Protein 2PJD (pdb70)

Foldseek 3Di:
DPDPQLVFVVVVLVVAQAFAEEEEAPQPDACQLPRHHVHGAYEYQFQVSLVVHCVSPPSYYHAPAQDLVSAPPGQEYEYEHDLDDQLNVQVVSVLLRDDQNRKYKYKYFVNSVSVVVQCVVPFWHWDWDDTDVGMTIIITTGHHRDHDDQVVQWDWDDDPNAIFIFGPPLVPQRDCDPLLVQLLVVQDFQDEKEEEEQCQRLQPSVLSNCVRNVHYEAEYEHRGNRSQVNNVVRCVRRVHDYHYYYDPRCRPPDAAILYEYEDDADDDQVSLVVVLLSNLVSNVVHHDVNRKYKYKYFPVTPNQVSQCVRQVGWDFPTDDPTITIIMGD

GO terms:
  GO:0052914 16S rRNA (guanine(1207)-N(2))-methyltransferase activity (F, IDA)
  GO:0005829 cytosol (C, IDA)
  GO:0034337 RNA folding (P, IDA)
  GO:0140691 RNA folding chaperone (F, IDA)
  GO:0070475 rRNA base methylation (P, IMP)
  GO:0005515 protein binding (F, IPI)
  GO:0008990 rRNA (guanine-N2-)-methyltransferase activity (F, IDA)
  GO:0031167 rRNA methylation (P, IDA)
  GO:0005737 cytoplasm (C, IC)

Structure (mmCIF, N/CA/C/O backbone):
data_2PJD
#
_entry.id   2PJD
#
_cell.length_a   123.939
_cell.length_b   51.503
_cell.length_c   73.330
_cell.angle_alpha   90.00
_cell.angle_beta   121.52
_cell.angle_gamma   90.00
#
_symmetry.space_group_name_H-M   'C 1 2 1'
#
loop_
_entity.id
_entity.type
_entity.pdbx_description
1 polymer 'Ribosomal RNA small subunit methyltransferase C'
2 water water
#
loop_
_atom_site.group_PDB
_atom_site.id
_atom_site.type_symbol
_atom_site.label_atom_id
_atom_site.label_alt_id
_atom_site.label_comp_id
_atom_site.label_asym_id
_atom_site.label_entity_id
_atom_site.label_seq_id
_atom_site.pdbx_PDB_ins_code
_atom_site.Cartn_x
_atom_site.Cartn_y
_atom_site.Cartn_z
_atom_site.occupancy
_atom_site.B_iso_or_equiv
_atom_site.auth_seq_id
_atom_site.auth_comp_id
_atom_site.auth_asym_id
_atom_site.auth_atom_id
_atom_site.pdbx_PDB_model_num
ATOM 1 N N . ALA A 1 3 ? 3.654 23.627 52.798 1.00 43.19 3 ALA A N 1
ATOM 2 C CA . ALA A 1 3 ? 4.967 23.158 52.242 1.00 43.42 3 ALA A CA 1
ATOM 3 C C . ALA A 1 3 ? 5.389 23.990 51.043 1.00 42.22 3 ALA A C 1
ATOM 4 O O . ALA A 1 3 ? 4.586 24.349 50.189 1.00 42.03 3 ALA A O 1
ATOM 6 N N . PHE A 1 4 ? 6.686 24.273 51.023 1.00 41.59 4 PHE A N 1
ATOM 7 C CA . PHE A 1 4 ? 7.384 25.109 50.064 1.00 38.76 4 PHE A CA 1
ATOM 8 C C . PHE A 1 4 ? 7.170 25.036 48.545 1.00 37.19 4 PHE A C 1
ATOM 9 O O . PHE A 1 4 ? 6.694 26.008 47.952 1.00 36.57 4 PHE A O 1
ATOM 11 N N . THR A 1 5 ? 7.524 23.919 47.908 1.00 34.08 5 THR A N 1
ATOM 12 C CA . THR A 1 5 ? 7.448 23.819 46.445 1.00 30.67 5 THR A CA 1
ATOM 13 C C . THR A 1 5 ? 6.103 24.014 45.754 1.00 27.11 5 THR A C 1
ATOM 14 O O . THR A 1 5 ? 5.043 23.841 46.350 1.00 25.56 5 THR A O 1
ATOM 18 N N . PRO A 1 6 ? 6.146 24.429 44.478 1.00 26.52 6 PRO A N 1
ATOM 19 C CA . PRO A 1 6 ? 4.941 24.650 43.661 1.00 25.95 6 PRO A CA 1
ATOM 20 C C . PRO A 1 6 ? 4.123 23.335 43.563 1.00 25.95 6 PRO A C 1
ATOM 21 O O . PRO A 1 6 ? 2.889 23.352 43.636 1.00 25.01 6 PRO A O 1
ATOM 25 N N . ALA A 1 7 ? 4.817 22.200 43.434 1.00 25.07 7 ALA A N 1
ATOM 26 C CA . ALA A 1 7 ? 4.121 20.911 43.354 1.00 25.64 7 ALA A CA 1
ATOM 27 C C . ALA A 1 7 ? 3.336 20.700 44.651 1.00 24.86 7 ALA A C 1
ATOM 28 O O . ALA A 1 7 ? 2.178 20.297 44.619 1.00 25.31 7 ALA A O 1
ATOM 30 N N . SER A 1 8 ? 3.958 20.989 45.790 1.00 24.37 8 SER A N 1
ATOM 31 C CA . SER A 1 8 ? 3.254 20.820 47.051 1.00 25.01 8 SER A CA 1
ATOM 32 C C . SER A 1 8 ? 2.120 21.839 47.198 1.00 24.80 8 SER A C 1
ATOM 33 O O . SER A 1 8 ? 1.106 21.530 47.794 1.00 24.98 8 SER A O 1
ATOM 36 N N . GLU A 1 9 ? 2.286 23.052 46.664 1.00 26.29 9 GLU A N 1
ATOM 37 C CA . GLU A 1 9 ? 1.200 24.042 46.725 1.00 27.79 9 GLU A CA 1
ATOM 38 C C . GLU A 1 9 ? -0.022 23.473 45.987 1.00 26.33 9 GLU A C 1
ATOM 39 O O . GLU A 1 9 ? -1.163 23.607 46.439 1.00 26.52 9 GLU A O 1
ATOM 45 N N . VAL A 1 10 ? 0.230 22.830 44.852 1.00 25.67 10 VAL A N 1
ATOM 46 C CA . VAL A 1 10 ? -0.853 22.216 44.080 1.00 23.85 10 VAL A CA 1
ATOM 47 C C . VAL A 1 10 ? -1.629 21.258 44.986 1.00 24.99 10 VAL A C 1
ATOM 48 O O . VAL A 1 10 ? -2.866 21.368 45.144 1.00 23.89 10 VAL A O 1
ATOM 52 N N . LEU A 1 11 ? -0.914 20.333 45.623 1.00 25.69 11 LEU A N 1
ATOM 53 C CA . LEU A 1 11 ? -1.594 19.365 46.482 1.00 26.39 11 LEU A CA 1
ATOM 54 C C . LEU A 1 11 ? -2.388 20.094 47.573 1.00 28.08 11 LEU A C 1
ATOM 55 O O . LEU A 1 11 ? -3.552 19.788 47.823 1.00 27.50 11 LEU A O 1
ATOM 60 N N . LEU A 1 12 ? -1.754 21.075 48.204 1.00 30.48 12 LEU A N 1
ATOM 61 C CA . LEU A 1 12 ? -2.395 21.856 49.254 1.00 31.75 12 LEU A CA 1
ATOM 62 C C . LEU A 1 12 ? -3.768 22.396 48.827 1.00 32.75 12 LEU A C 1
ATOM 63 O O . LEU A 1 12 ? -4.655 22.567 49.659 1.00 30.79 12 LEU A O 1
ATOM 68 N N . ARG A 1 13 ? -3.943 22.655 47.533 1.00 34.01 13 ARG A N 1
ATOM 69 C CA . ARG A 1 13 ? -5.222 23.150 47.035 1.00 34.46 13 ARG A CA 1
ATOM 70 C C . ARG A 1 13 ? -6.289 22.037 47.060 1.00 34.88 13 ARG A C 1
ATOM 71 O O . ARG A 1 13 ? -7.461 22.280 46.764 1.00 35.30 13 ARG A O 1
ATOM 79 N N . HIS A 1 14 ? -5.899 20.813 47.412 1.00 33.99 14 HIS A N 1
ATOM 80 C CA . HIS A 1 14 ? -6.886 19.730 47.497 1.00 33.00 14 HIS A CA 1
ATOM 81 C C . HIS A 1 14 ? -6.770 19.073 48.889 1.00 33.70 14 HIS A C 1
ATOM 82 O O . HIS A 1 14 ? -7.054 17.881 49.048 1.00 34.17 14 HIS A O 1
ATOM 89 N N . SER A 1 15 ? -6.364 19.865 49.889 1.00 33.66 15 SER A N 1
ATOM 90 C CA . SER A 1 15 ? -6.161 19.384 51.266 1.00 34.48 15 SER A CA 1
ATOM 91 C C . SER A 1 15 ? -7.293 18.560 51.796 1.00 34.68 15 SER A C 1
ATOM 92 O O . SER A 1 15 ? -7.064 17.555 52.453 1.00 33.38 15 SER A O 1
ATOM 95 N N . ASP A 1 16 ? -8.519 19.030 51.539 1.00 35.83 16 ASP A N 1
ATOM 96 C CA . ASP A 1 16 ? -9.730 18.380 52.033 1.00 36.52 16 ASP A CA 1
ATOM 97 C C . ASP A 1 16 ? -9.858 16.913 51.652 1.00 37.26 16 ASP A C 1
ATOM 98 O O . ASP A 1 16 ? -10.425 16.117 52.402 1.00 37.58 16 ASP A O 1
ATOM 100 N N . ASP A 1 17 ? -9.306 16.551 50.502 1.00 37.41 17 ASP A N 1
ATOM 101 C CA . ASP A 1 17 ? -9.409 15.187 50.011 1.00 36.53 17 ASP A CA 1
ATOM 102 C C . ASP A 1 17 ? -8.428 14.216 50.658 1.00 36.88 17 ASP A C 1
ATOM 103 O O . ASP A 1 17 ? -8.621 13.010 50.621 1.00 36.11 17 ASP A O 1
ATOM 105 N N . PHE A 1 18 ? -7.384 14.736 51.282 1.00 37.14 18 PHE A N 1
ATOM 106 C CA . PHE A 1 18 ? -6.382 13.861 51.878 1.00 36.98 18 PHE A CA 1
ATOM 107 C C . PHE A 1 18 ? -6.561 13.674 53.388 1.00 37.53 18 PHE A C 1
ATOM 108 O O . PHE A 1 18 ? -5.893 12.818 54.019 1.00 36.94 18 PHE A O 1
ATOM 116 N N . GLU A 1 19 ? -7.478 14.455 53.955 1.00 36.94 19 GLU A N 1
ATOM 117 C CA . GLU A 1 19 ? -7.706 14.420 55.388 1.00 37.27 19 GLU A CA 1
ATOM 118 C C . GLU A 1 19 ? -7.987 13.070 56.048 1.00 36.65 19 GLU A C 1
ATOM 119 O O . GLU A 1 19 ? -7.493 12.819 57.138 1.00 35.75 19 GLU A O 1
ATOM 125 N N . GLN A 1 20 ? -8.755 12.191 55.416 1.00 35.80 20 GLN A N 1
ATOM 126 C CA . GLN A 1 20 ? -9.014 10.889 56.031 1.00 35.49 20 GLN A CA 1
ATOM 127 C C . GLN A 1 20 ? -8.217 9.805 55.319 1.00 33.13 20 GLN A C 1
ATOM 128 O O . GLN A 1 20 ? -8.495 8.618 55.477 1.00 31.11 20 GLN A O 1
ATOM 134 N N . SER A 1 21 ? -7.225 10.212 54.535 1.00 31.70 21 SER A N 1
ATOM 135 C CA . SER A 1 21 ? -6.417 9.250 53.772 1.00 30.30 21 SER A CA 1
ATOM 136 C C . SER A 1 21 ? -5.158 8.729 54.476 1.00 28.76 21 SER A C 1
ATOM 137 O O . SER A 1 21 ? -4.560 9.434 55.288 1.00 27.32 21 SER A O 1
ATOM 140 N N . ARG A 1 22 ? -4.787 7.484 54.170 1.00 26.68 22 ARG A N 1
ATOM 141 C CA . ARG A 1 22 ? -3.573 6.880 54.702 1.00 25.46 22 ARG A CA 1
ATOM 142 C C . ARG A 1 22 ? -2.623 6.909 53.493 1.00 24.73 22 ARG A C 1
ATOM 143 O O . ARG A 1 22 ? -2.564 6.005 52.651 1.00 24.14 22 ARG A O 1
ATOM 151 N N . ILE A 1 23 ? -1.854 7.979 53.445 1.00 23.48 23 ILE A N 1
ATOM 152 C CA . ILE A 1 23 ? -0.979 8.262 52.322 1.00 21.45 23 ILE A CA 1
ATOM 153 C C . ILE A 1 23 ? 0.469 7.850 52.322 1.00 21.87 23 ILE A C 1
ATOM 154 O O . ILE A 1 23 ? 1.152 7.983 53.330 1.00 21.41 23 ILE A O 1
ATOM 159 N N . LEU A 1 24 ? 0.940 7.353 51.178 1.00 20.70 24 LEU A N 1
ATOM 160 C CA . LEU A 1 24 ? 2.349 7.056 51.037 1.00 19.27 24 LEU A CA 1
ATOM 161 C C . LEU A 1 24 ? 2.886 8.136 50.106 1.00 18.84 24 LEU A C 1
ATOM 162 O O . LEU A 1 24 ? 2.386 8.274 49.009 1.00 17.58 24 LEU A O 1
ATOM 167 N N . PHE A 1 25 ? 3.885 8.907 50.553 1.00 19.67 25 PHE A N 1
ATOM 168 C CA . PHE A 1 25 ? 4.525 9.941 49.720 1.00 19.06 25 PHE A CA 1
ATOM 169 C C . PHE A 1 25 ? 5.830 9.424 49.121 1.00 19.12 25 PHE A C 1
ATOM 170 O O . PHE A 1 25 ? 6.661 8.847 49.836 1.00 19.14 25 PHE A O 1
ATOM 178 N N . ALA A 1 26 ? 6.008 9.622 47.811 1.00 16.85 26 ALA A N 1
ATOM 179 C CA . ALA A 1 26 ? 7.222 9.184 47.150 1.00 17.02 26 ALA A CA 1
ATOM 180 C C . ALA A 1 26 ? 7.548 10.057 45.932 1.00 18.31 26 ALA A C 1
ATOM 181 O O . ALA A 1 26 ? 6.772 10.958 45.554 1.00 16.80 26 ALA A O 1
ATOM 183 N N . GLY A 1 27 ? 8.702 9.794 45.324 1.00 18.07 27 GLY A N 1
ATOM 184 C CA . GLY A 1 27 ? 9.113 10.603 44.188 1.00 20.42 27 GLY A CA 1
ATOM 185 C C . GLY A 1 27 ? 10.154 11.612 44.621 1.00 21.74 27 GLY A C 1
ATOM 186 O O . GLY A 1 27 ? 10.985 11.333 45.507 1.00 19.20 27 GLY A O 1
ATOM 187 N N . ASP A 1 28 ? 10.121 12.788 43.998 1.00 21.28 28 ASP A N 1
ATOM 188 C CA . ASP A 1 28 ? 11.088 13.853 44.294 1.00 22.71 28 ASP A CA 1
ATOM 189 C C . ASP A 1 28 ? 10.572 14.557 45.538 1.00 24.06 28 ASP A C 1
ATOM 190 O O . ASP A 1 28 ? 9.862 15.576 45.434 1.00 22.85 28 ASP A O 1
ATOM 195 N N . LEU A 1 29 ? 10.899 14.045 46.722 1.00 23.81 29 LEU A N 1
ATOM 196 C CA . LEU A 1 29 ? 10.379 14.697 47.928 1.00 26.55 29 LEU A CA 1
ATOM 197 C C . LEU A 1 29 ? 11.217 15.896 48.385 1.00 27.85 29 LEU A C 1
ATOM 198 O O . LEU A 1 29 ? 11.901 15.826 49.406 1.00 27.34 29 LEU A O 1
ATOM 203 N N . GLN A 1 30 ? 11.128 16.992 47.627 1.00 27.95 30 GLN A N 1
ATOM 204 C CA . GLN A 1 30 ? 11.876 18.232 47.862 1.00 28.89 30 GLN A CA 1
ATOM 205 C C . GLN A 1 30 ? 11.595 19.043 49.149 1.00 28.37 30 GLN A C 1
ATOM 206 O O . GLN A 1 30 ? 12.469 19.737 49.647 1.00 27.90 30 GLN A O 1
ATOM 212 N N . ASP A 1 31 ? 10.392 18.977 49.676 1.00 26.67 31 ASP A N 1
ATOM 213 C CA . ASP A 1 31 ? 10.096 19.752 50.870 1.00 27.71 31 ASP A CA 1
ATOM 214 C C . ASP A 1 31 ? 9.556 18.829 51.919 1.00 25.80 31 ASP A C 1
ATOM 215 O O . ASP A 1 31 ? 9.618 17.611 51.762 1.00 25.89 31 ASP A O 1
ATOM 220 N N . ASP A 1 32 ? 8.963 19.394 52.960 1.00 25.32 32 ASP A N 1
ATOM 221 C CA . ASP A 1 32 ? 8.457 18.569 54.039 1.00 26.39 32 ASP A CA 1
ATOM 222 C C . ASP A 1 32 ? 6.938 18.434 54.126 1.00 24.50 32 ASP A C 1
ATOM 223 O O . ASP A 1 32 ? 6.377 18.076 55.181 1.00 23.65 32 ASP A O 1
ATOM 228 N N . LEU A 1 33 ? 6.259 18.680 53.017 1.00 25.23 33 LEU A N 1
ATOM 229 C CA . LEU A 1 33 ? 4.813 18.507 53.006 1.00 22.65 33 LEU A CA 1
ATOM 230 C C . LEU A 1 33 ? 4.458 17.060 53.476 1.00 21.53 33 LEU A C 1
ATOM 231 O O . LEU A 1 33 ? 3.462 16.853 54.173 1.00 19.06 33 LEU A O 1
ATOM 236 N N . PRO A 1 34 ? 5.265 16.049 53.106 1.00 21.11 34 PRO A N 1
ATOM 237 C CA . PRO A 1 34 ? 4.859 14.724 53.591 1.00 21.63 34 PRO A CA 1
ATOM 238 C C . PRO A 1 34 ? 4.758 14.660 55.137 1.00 21.49 34 PRO A C 1
ATOM 239 O O . PRO A 1 34 ? 3.971 13.899 55.682 1.00 19.98 34 PRO A O 1
ATOM 243 N N . ALA A 1 35 ? 5.554 15.466 55.826 1.00 22.96 35 ALA A N 1
ATOM 244 C CA . ALA A 1 35 ? 5.528 15.444 57.278 1.00 23.70 35 ALA A CA 1
ATOM 245 C C . ALA A 1 35 ? 4.433 16.312 57.868 1.00 24.24 35 ALA A C 1
ATOM 246 O O . ALA A 1 35 ? 3.984 16.072 59.008 1.00 24.37 35 ALA A O 1
ATOM 247 N N . ARG A 1 36 ? 3.959 17.284 57.087 1.00 26.26 36 ARG A N 1
ATOM 248 C CA . ARG A 1 36 ? 2.965 18.245 57.579 1.00 26.90 36 ARG A CA 1
ATOM 249 C C . ARG A 1 36 ? 1.521 18.107 57.125 1.00 28.29 36 ARG A C 1
ATOM 250 O O . ARG A 1 36 ? 0.612 18.512 57.849 1.00 26.53 36 ARG A O 1
ATOM 252 N N . LEU A 1 37 ? 1.301 17.548 55.937 1.00 29.70 37 LEU A N 1
ATOM 253 C CA . LEU A 1 37 ? -0.050 17.405 55.402 1.00 30.42 37 LEU A CA 1
ATOM 254 C C . LEU A 1 37 ? -0.965 16.675 56.375 1.00 32.82 37 LEU A C 1
ATOM 255 O O . LEU A 1 37 ? -0.605 15.622 56.900 1.00 31.96 37 LEU A O 1
ATOM 260 N N . ASP A 1 38 ? -2.160 17.231 56.602 1.00 34.35 38 ASP A N 1
ATOM 261 C CA . ASP A 1 38 ? -3.134 16.595 57.475 1.00 35.00 38 ASP A CA 1
ATOM 262 C C . ASP A 1 38 ? -3.685 15.354 56.764 1.00 34.56 38 ASP A C 1
ATOM 263 O O . ASP A 1 38 ? -4.330 15.434 55.696 1.00 33.40 38 ASP A O 1
ATOM 268 N N . THR A 1 39 ? -3.444 14.216 57.401 1.00 32.71 39 THR A N 1
ATOM 269 C CA . THR A 1 39 ? -3.811 12.915 56.868 1.00 32.18 39 THR A CA 1
ATOM 270 C C . THR A 1 39 ? -4.243 11.990 58.001 1.00 32.20 39 THR A C 1
ATOM 271 O O . THR A 1 39 ? -4.015 12.286 59.176 1.00 31.49 39 THR A O 1
ATOM 273 N N . ALA A 1 40 ? -4.873 10.878 57.645 1.00 29.92 40 ALA A N 1
ATOM 274 C CA . ALA A 1 40 ? -5.250 9.925 58.671 1.00 29.64 40 ALA A CA 1
ATOM 275 C C . ALA A 1 40 ? -3.931 9.282 59.096 1.00 29.55 40 ALA A C 1
ATOM 276 O O . ALA A 1 40 ? -3.781 8.872 60.238 1.00 29.70 40 ALA A O 1
ATOM 278 N N . ALA A 1 41 ? -2.983 9.189 58.163 1.00 27.32 41 ALA A N 1
ATOM 279 C CA . ALA A 1 41 ? -1.663 8.602 58.419 1.00 26.81 41 ALA A CA 1
ATOM 280 C C . ALA A 1 41 ? -0.767 8.922 57.212 1.00 26.58 41 ALA A C 1
ATOM 281 O O . ALA A 1 41 ? -1.250 9.015 56.096 1.00 28.14 41 ALA A O 1
ATOM 283 N N . SER A 1 42 ? 0.522 9.121 57.445 1.00 26.80 42 SER A N 1
ATOM 284 C CA . SER A 1 42 ? 1.441 9.425 56.363 1.00 25.50 42 SER A CA 1
ATOM 285 C C . SER A 1 42 ? 2.682 8.575 56.380 1.00 26.11 42 SER A C 1
ATOM 286 O O . SER A 1 42 ? 3.226 8.286 57.454 1.00 25.58 42 SER A O 1
ATOM 289 N N . ARG A 1 43 ? 3.126 8.148 55.194 1.00 24.33 43 ARG A N 1
ATOM 290 C CA . ARG A 1 43 ? 4.368 7.391 55.093 1.00 23.56 43 ARG A CA 1
ATOM 291 C C . ARG A 1 43 ? 5.169 7.955 53.942 1.00 21.44 43 ARG A C 1
ATOM 292 O O . ARG A 1 43 ? 4.632 8.675 53.109 1.00 21.61 43 ARG A O 1
ATOM 300 N N . ALA A 1 44 ? 6.460 7.647 53.900 1.00 19.44 44 ALA A N 1
ATOM 301 C CA . ALA A 1 44 ? 7.281 8.099 52.798 1.00 19.07 44 ALA A CA 1
ATOM 302 C C . ALA A 1 44 ? 8.421 7.144 52.488 1.00 19.83 44 ALA A C 1
ATOM 303 O O . ALA A 1 44 ? 8.947 6.444 53.359 1.00 19.13 44 ALA A O 1
ATOM 305 N N . HIS A 1 45 ? 8.813 7.101 51.232 1.00 18.65 45 HIS A N 1
ATOM 306 C CA . HIS A 1 45 ? 9.940 6.292 50.853 1.00 18.25 45 HIS A CA 1
ATOM 307 C C . HIS A 1 45 ? 10.680 7.124 49.867 1.00 19.69 45 HIS A C 1
ATOM 308 O O . HIS A 1 45 ? 10.073 7.622 48.898 1.00 20.81 45 HIS A O 1
ATOM 315 N N . THR A 1 46 ? 11.985 7.288 50.082 1.00 19.56 46 THR A N 1
ATOM 316 C CA . THR A 1 46 ? 12.767 8.118 49.175 1.00 18.28 46 THR A CA 1
ATOM 317 C C . THR A 1 46 ? 14.092 7.461 48.860 1.00 19.21 46 THR A C 1
ATOM 318 O O . THR A 1 46 ? 14.596 6.632 49.625 1.00 20.19 46 THR A O 1
ATOM 322 N N . GLN A 1 47 ? 14.624 7.783 47.695 1.00 17.89 47 GLN A N 1
ATOM 323 C CA . GLN A 1 47 ? 15.921 7.271 47.289 1.00 18.23 47 GLN A CA 1
ATOM 324 C C . GLN A 1 47 ? 16.972 8.365 47.554 1.00 17.74 47 GLN A C 1
ATOM 325 O O . GLN A 1 47 ? 18.103 8.237 47.100 1.00 16.41 47 GLN A O 1
ATOM 331 N N . GLN A 1 48 ? 16.580 9.428 48.279 1.00 17.69 48 GLN A N 1
ATOM 332 C CA . GLN A 1 48 ? 17.479 10.550 48.591 1.00 18.54 48 GLN A CA 1
ATOM 333 C C . GLN A 1 48 ? 17.723 10.657 50.074 1.00 18.02 48 GLN A C 1
ATOM 334 O O . GLN A 1 48 ? 16.800 10.897 50.839 1.00 17.39 48 GLN A O 1
ATOM 340 N N . PHE A 1 49 ? 18.993 10.536 50.455 1.00 20.16 49 PHE A N 1
ATOM 341 C CA . PHE A 1 49 ? 19.388 10.606 51.861 1.00 22.44 49 PHE A CA 1
ATOM 342 C C . PHE A 1 49 ? 19.063 11.919 52.583 1.00 22.06 49 PHE A C 1
ATOM 343 O O . PHE A 1 49 ? 18.616 11.896 53.732 1.00 21.77 49 PHE A O 1
ATOM 351 N N . HIS A 1 50 ? 19.283 13.063 51.930 1.00 21.96 50 HIS A N 1
ATOM 352 C CA . HIS A 1 50 ? 19.022 14.323 52.598 1.00 21.49 50 HIS A CA 1
ATOM 353 C C . HIS A 1 50 ? 17.525 14.507 52.820 1.00 20.26 50 HIS A C 1
ATOM 354 O O . HIS A 1 50 ? 17.092 14.986 53.881 1.00 17.49 50 HIS A O 1
ATOM 361 N N . HIS A 1 51 ? 16.723 14.075 51.849 1.00 20.00 51 HIS A N 1
ATOM 362 C CA . HIS A 1 51 ? 15.273 14.187 52.000 1.00 19.20 51 HIS A CA 1
ATOM 363 C C . HIS A 1 51 ? 14.846 13.281 53.154 1.00 19.24 51 HIS A C 1
ATOM 364 O O . HIS A 1 51 ? 13.980 13.647 53.965 1.00 18.02 51 HIS A O 1
ATOM 371 N N . TRP A 1 52 ? 15.462 12.098 53.241 1.00 19.60 52 TRP A N 1
ATOM 372 C CA . TRP A 1 52 ? 15.124 11.187 54.341 1.00 20.28 52 TRP A CA 1
ATOM 373 C C . TRP A 1 52 ? 15.528 11.838 55.670 1.00 20.52 52 TRP A C 1
ATOM 374 O O . TRP A 1 52 ? 14.809 11.725 56.668 1.00 18.63 52 TRP A O 1
ATOM 385 N N . GLN A 1 53 ? 16.678 12.506 55.691 1.00 22.72 53 GLN A N 1
ATOM 386 C CA . GLN A 1 53 ? 17.089 13.158 56.936 1.00 23.99 53 GLN A CA 1
ATOM 387 C C . GLN A 1 53 ? 15.995 14.078 57.410 1.00 24.32 53 GLN A C 1
ATOM 388 O O . GLN A 1 53 ? 15.541 14.010 58.571 1.00 25.14 53 GLN A O 1
ATOM 394 N N . VAL A 1 54 ? 15.555 14.947 56.502 1.00 22.81 54 VAL A N 1
ATOM 395 C CA . VAL A 1 54 ? 14.521 15.905 56.833 1.00 21.81 54 VAL A CA 1
ATOM 396 C C . VAL A 1 54 ? 13.209 15.275 57.260 1.00 21.78 54 VAL A C 1
ATOM 397 O O . VAL A 1 54 ? 12.633 15.620 58.294 1.00 22.41 54 VAL A O 1
ATOM 401 N N . LEU A 1 55 ? 12.721 14.331 56.479 1.00 21.52 55 LEU A N 1
ATOM 402 C CA . LEU A 1 55 ? 11.452 13.724 56.799 1.00 21.42 55 LEU A CA 1
ATOM 403 C C . LEU A 1 55 ? 11.447 12.824 58.052 1.00 22.28 55 LEU A C 1
ATOM 404 O O . LEU A 1 55 ? 10.519 12.910 58.857 1.00 23.48 55 LEU A O 1
ATOM 409 N N . SER A 1 56 ? 12.473 11.997 58.249 1.00 21.31 56 SER A N 1
ATOM 410 C CA . SER A 1 56 ? 12.472 11.109 59.413 1.00 21.44 56 SER A CA 1
ATOM 411 C C . SER A 1 56 ? 12.608 11.864 60.730 1.00 23.06 56 SER A C 1
ATOM 412 O O . SER A 1 56 ? 12.149 11.380 61.777 1.00 23.13 56 SER A O 1
ATOM 415 N N . ARG A 1 57 ? 13.217 13.043 60.694 1.00 23.35 57 ARG A N 1
ATOM 416 C CA . ARG A 1 57 ? 13.368 13.819 61.923 1.00 24.19 57 ARG A CA 1
ATOM 417 C C . ARG A 1 57 ? 11.971 14.007 62.531 1.00 25.26 57 ARG A C 1
ATOM 418 O O . ARG A 1 57 ? 11.761 13.817 63.733 1.00 25.13 57 ARG A O 1
ATOM 420 N N . GLN A 1 58 ? 11.015 14.342 61.673 1.00 25.14 58 GLN A N 1
ATOM 421 C CA . GLN A 1 58 ? 9.629 14.559 62.071 1.00 26.60 58 GLN A CA 1
ATOM 422 C C . GLN A 1 58 ? 8.754 13.281 62.030 1.00 26.63 58 GLN A C 1
ATOM 423 O O . GLN A 1 58 ? 7.920 13.045 62.906 1.00 25.94 58 GLN A O 1
ATOM 437 N N . GLY A 1 60 ? 9.927 9.953 61.934 1.00 25.21 60 GLY A N 1
ATOM 438 C CA . GLY A 1 60 ? 10.532 8.733 62.455 1.00 24.00 60 GLY A CA 1
ATOM 439 C C . GLY A 1 60 ? 10.539 7.605 61.416 1.00 25.00 60 GLY A C 1
ATOM 440 O O . GLY A 1 60 ? 10.823 7.823 60.225 1.00 23.25 60 GLY A O 1
ATOM 441 N N . ASP A 1 61 ? 10.182 6.402 61.864 1.00 25.87 61 ASP A N 1
ATOM 442 C CA . ASP A 1 61 ? 10.165 5.223 61.007 1.00 26.77 61 ASP A CA 1
ATOM 443 C C . ASP A 1 61 ? 9.048 5.211 59.936 1.00 26.55 61 ASP A C 1
ATOM 444 O O . ASP A 1 61 ? 8.931 4.258 59.171 1.00 24.99 61 ASP A O 1
ATOM 449 N N . ASN A 1 62 ? 8.216 6.247 59.911 1.00 26.49 62 ASN A N 1
ATOM 450 C CA . ASN A 1 62 ? 7.193 6.335 58.877 1.00 26.02 62 ASN A CA 1
ATOM 451 C C . ASN A 1 62 ? 7.863 6.830 57.602 1.00 25.16 62 ASN A C 1
ATOM 452 O O . ASN A 1 62 ? 7.266 6.775 56.538 1.00 24.13 62 ASN A O 1
ATOM 457 N N . ALA A 1 63 ? 9.091 7.328 57.723 1.00 23.59 63 ALA A N 1
ATOM 458 C CA . ALA A 1 63 ? 9.829 7.777 56.553 1.00 24.30 63 ALA A CA 1
ATOM 459 C C . ALA A 1 63 ? 10.983 6.785 56.339 1.00 24.62 63 ALA A C 1
ATOM 460 O O . ALA A 1 63 ? 11.734 6.498 57.284 1.00 22.60 63 ALA A O 1
ATOM 462 N N . ARG A 1 64 ? 11.124 6.266 55.112 1.00 22.41 64 ARG A N 1
ATOM 463 C CA . ARG A 1 64 ? 12.180 5.305 54.803 1.00 21.84 64 ARG A CA 1
ATOM 464 C C . ARG A 1 64 ? 13.078 5.687 53.624 1.00 21.39 64 ARG A C 1
ATOM 465 O O . ARG A 1 64 ? 12.649 6.381 52.688 1.00 19.14 64 ARG A O 1
ATOM 473 N N . PHE A 1 65 ? 14.321 5.204 53.672 1.00 20.29 65 PHE A N 1
ATOM 474 C CA . PHE A 1 65 ? 15.302 5.462 52.636 1.00 21.53 65 PHE A CA 1
ATOM 475 C C . PHE A 1 65 ? 15.909 4.154 52.148 1.00 22.66 65 PHE A C 1
ATOM 476 O O . PHE A 1 65 ? 16.338 3.319 52.957 1.00 22.15 65 PHE A O 1
ATOM 484 N N . SER A 1 66 ? 15.964 3.992 50.827 1.00 20.40 66 SER A N 1
ATOM 485 C CA . SER A 1 66 ? 16.553 2.802 50.218 1.00 21.21 66 SER A CA 1
ATOM 486 C C . SER A 1 66 ? 16.398 2.871 48.713 1.00 21.07 66 SER A C 1
ATOM 487 O O . SER A 1 66 ? 15.575 3.649 48.207 1.00 20.52 66 SER A O 1
ATOM 490 N N . LEU A 1 67 ? 17.178 2.071 47.994 1.00 20.03 67 LEU A N 1
ATOM 491 C CA . LEU A 1 67 ? 17.072 2.054 46.552 1.00 21.05 67 LEU A CA 1
ATOM 492 C C . LEU A 1 67 ? 15.714 1.552 46.153 1.00 20.93 67 LEU A C 1
ATOM 493 O O . LEU A 1 67 ? 15.019 2.183 45.363 1.00 19.83 67 LEU A O 1
ATOM 498 N N . VAL A 1 68 ? 15.319 0.420 46.737 1.00 22.15 68 VAL A N 1
ATOM 499 C CA . VAL A 1 68 ? 14.040 -0.223 46.384 1.00 21.74 68 VAL A CA 1
ATOM 500 C C . VAL A 1 68 ? 12.998 -0.231 47.508 1.00 22.45 68 VAL A C 1
ATOM 501 O O . VAL A 1 68 ? 13.293 -0.694 48.611 1.00 22.47 68 VAL A O 1
ATOM 505 N N . ALA A 1 69 ? 11.792 0.284 47.250 1.00 20.90 69 ALA A N 1
ATOM 506 C CA . ALA A 1 69 ? 10.720 0.257 48.254 1.00 22.51 69 ALA A CA 1
ATOM 507 C C . ALA A 1 69 ? 10.260 -1.198 48.433 1.00 23.16 69 ALA A C 1
ATOM 508 O O . ALA A 1 69 ? 10.260 -1.975 47.479 1.00 21.79 69 ALA A O 1
ATOM 510 N N . THR A 1 70 ? 9.860 -1.549 49.648 1.00 23.58 70 THR A N 1
ATOM 511 C CA . THR A 1 70 ? 9.456 -2.930 49.970 1.00 25.36 70 THR A CA 1
ATOM 512 C C . THR A 1 70 ? 8.023 -2.923 50.424 1.00 24.46 70 THR A C 1
ATOM 513 O O . THR A 1 70 ? 7.481 -1.863 50.729 1.00 24.63 70 THR A O 1
ATOM 517 N N . ALA A 1 71 ? 7.445 -4.113 50.518 1.00 25.60 71 ALA A N 1
ATOM 518 C CA . ALA A 1 71 ? 6.052 -4.295 50.930 1.00 26.20 71 ALA A CA 1
ATOM 519 C C . ALA A 1 71 ? 5.793 -3.589 52.248 1.00 27.75 71 ALA A C 1
ATOM 520 O O . ALA A 1 71 ? 4.770 -2.914 52.429 1.00 26.88 71 ALA A O 1
ATOM 522 N N . ASP A 1 72 ? 6.735 -3.732 53.170 1.00 28.02 72 ASP A N 1
ATOM 523 C CA . ASP A 1 72 ? 6.615 -3.104 54.474 1.00 28.90 72 ASP A CA 1
ATOM 524 C C . ASP A 1 72 ? 6.657 -1.566 54.419 1.00 27.92 72 ASP A C 1
ATOM 525 O O . ASP A 1 72 ? 5.958 -0.887 55.170 1.00 27.28 72 ASP A O 1
ATOM 530 N N . ASP A 1 73 ? 7.500 -1.032 53.534 1.00 27.51 73 ASP A N 1
ATOM 531 C CA . ASP A 1 73 ? 7.647 0.420 53.360 1.00 25.64 73 ASP A CA 1
ATOM 532 C C . ASP A 1 73 ? 6.315 1.027 52.914 1.00 26.90 73 ASP A C 1
ATOM 533 O O . ASP A 1 73 ? 5.992 2.181 53.207 1.00 25.38 73 ASP A O 1
ATOM 538 N N . VAL A 1 74 ? 5.547 0.208 52.212 1.00 27.26 74 VAL A N 1
ATOM 539 C CA . VAL A 1 74 ? 4.286 0.614 51.635 1.00 29.74 74 VAL A CA 1
ATOM 540 C C . VAL A 1 74 ? 3.010 0.213 52.366 1.00 29.99 74 VAL A C 1
ATOM 541 O O . VAL A 1 74 ? 1.929 0.692 52.028 1.00 30.70 74 VAL A O 1
ATOM 545 N N . ALA A 1 75 ? 3.117 -0.637 53.377 1.00 31.53 75 ALA A N 1
ATOM 546 C CA . ALA A 1 75 ? 1.925 -1.125 54.078 1.00 31.79 75 ALA A CA 1
ATOM 547 C C . ALA A 1 75 ? 0.947 -0.129 54.704 1.00 31.97 75 ALA A C 1
ATOM 548 O O . ALA A 1 75 ? 1.317 0.943 55.169 1.00 31.53 75 ALA A O 1
ATOM 550 N N . ASP A 1 76 ? -0.321 -0.514 54.724 1.00 32.41 76 ASP A N 1
ATOM 551 C CA . ASP A 1 76 ? -1.377 0.313 55.299 1.00 34.16 76 ASP A CA 1
ATOM 552 C C . ASP A 1 76 ? -1.520 1.722 54.727 1.00 32.68 76 ASP A C 1
ATOM 553 O O . ASP A 1 76 ? -1.785 2.683 55.466 1.00 33.32 76 ASP A O 1
ATOM 558 N N . CYS A 1 77 ? -1.316 1.823 53.416 1.00 29.59 77 CYS A N 1
ATOM 559 C CA . CYS A 1 77 ? -1.464 3.058 52.678 1.00 28.91 77 CYS A CA 1
ATOM 560 C C . CYS A 1 77 ? -2.515 2.759 51.593 1.00 29.16 77 CYS A C 1
ATOM 561 O O . CYS A 1 77 ? -2.406 1.759 50.853 1.00 29.50 77 CYS A O 1
ATOM 564 N N . ASP A 1 78 ? -3.535 3.610 51.519 1.00 27.65 78 ASP A N 1
ATOM 565 C CA . ASP A 1 78 ? -4.608 3.460 50.539 1.00 27.59 78 ASP A CA 1
ATOM 566 C C . ASP A 1 78 ? -4.500 4.540 49.450 1.00 26.87 78 ASP A C 1
ATOM 567 O O . ASP A 1 78 ? -5.341 4.635 48.549 1.00 27.28 78 ASP A O 1
ATOM 572 N N . THR A 1 79 ? -3.439 5.333 49.518 1.00 25.63 79 THR A N 1
ATOM 573 C CA . THR A 1 79 ? -3.240 6.425 48.569 1.00 23.84 79 THR A CA 1
ATOM 574 C C . THR A 1 79 ? -1.765 6.662 48.334 1.00 23.06 79 THR A C 1
ATOM 575 O O . THR A 1 79 ? -0.970 6.617 49.275 1.00 23.96 79 THR A O 1
ATOM 579 N N . LEU A 1 80 ? -1.393 6.892 47.080 1.00 21.40 80 LEU A N 1
ATOM 580 C CA . LEU A 1 80 ? -0.012 7.226 46.742 1.00 20.62 80 LEU A CA 1
ATOM 581 C C . LEU A 1 80 ? -0.019 8.651 46.171 1.00 20.44 80 LEU A C 1
ATOM 582 O O . LEU A 1 80 ? -0.848 8.979 45.284 1.00 21.12 80 LEU A O 1
ATOM 587 N N . ILE A 1 81 ? 0.872 9.491 46.697 1.00 18.95 81 ILE A N 1
ATOM 588 C CA . ILE A 1 81 ? 1.070 10.830 46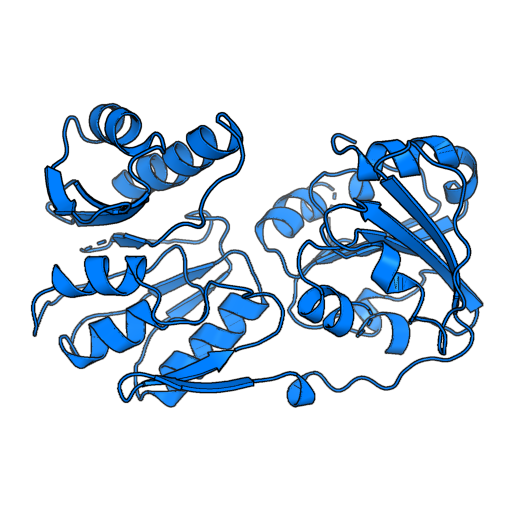.184 1.00 18.65 81 ILE A CA 1
ATOM 589 C C . ILE A 1 81 ? 2.517 10.7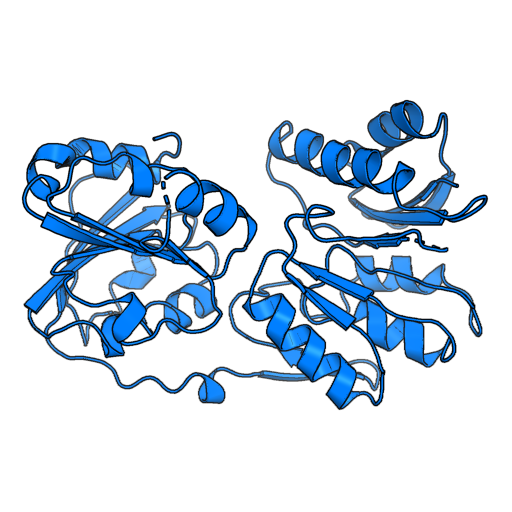80 45.755 1.00 18.44 81 ILE A C 1
ATOM 590 O O . ILE A 1 81 ? 3.443 10.679 46.570 1.00 18.68 81 ILE A O 1
ATOM 595 N N . TYR A 1 82 ? 2.701 10.802 44.447 1.00 15.67 82 TYR A N 1
ATOM 596 C CA . TYR A 1 82 ? 4.016 10.705 43.843 1.00 17.24 82 TYR A CA 1
ATOM 597 C C . TYR A 1 82 ? 4.403 12.008 43.165 1.00 18.23 82 TYR A C 1
ATOM 598 O O . TYR A 1 82 ? 3.662 12.496 42.289 1.00 20.72 82 TYR A O 1
ATOM 607 N N . TYR A 1 83 ? 5.551 12.552 43.576 1.00 17.41 83 TYR A N 1
ATOM 608 C CA . TYR A 1 83 ? 6.113 13.784 43.023 1.00 19.50 83 TYR A CA 1
ATOM 609 C C . TYR A 1 83 ? 7.011 13.409 41.841 1.00 20.64 83 TYR A C 1
ATOM 610 O O . TYR A 1 83 ? 8.070 12.810 42.015 1.00 21.23 83 TYR A O 1
ATOM 619 N N . TRP A 1 84 ? 6.602 13.794 40.641 1.00 20.45 84 TRP A N 1
ATOM 620 C CA . TRP A 1 84 ? 7.325 13.455 39.430 1.00 21.59 84 TRP A CA 1
ATOM 621 C C . TRP A 1 84 ? 8.733 14.034 39.407 1.00 23.90 84 TRP A C 1
ATOM 622 O O . TRP A 1 84 ? 8.921 15.229 39.618 1.00 24.10 84 TRP A O 1
ATOM 633 N N . PRO A 1 85 ? 9.750 13.189 39.180 1.00 25.32 85 PRO A N 1
ATOM 634 C CA . PRO A 1 85 ? 11.161 13.614 39.125 1.00 28.17 85 PRO A CA 1
ATOM 635 C C . PRO A 1 85 ? 11.525 14.265 37.792 1.00 30.68 85 PRO A C 1
ATOM 636 O O . PRO A 1 85 ? 10.744 14.208 36.837 1.00 30.34 85 PRO A O 1
ATOM 640 N N . LYS A 1 86 ? 12.734 14.827 37.718 1.00 31.83 86 LYS A N 1
ATOM 641 C CA . LYS A 1 86 ? 13.208 15.445 36.478 1.00 33.44 86 LYS A CA 1
ATOM 642 C C . LYS A 1 86 ? 13.475 14.476 35.324 1.00 32.83 86 LYS A C 1
ATOM 643 O O . LYS A 1 86 ? 13.254 14.827 34.167 1.00 34.59 86 LYS A O 1
ATOM 649 N N . ASN A 1 87 ? 13.947 13.266 35.626 1.00 30.90 87 ASN A N 1
ATOM 650 C CA . ASN A 1 87 ? 14.278 12.299 34.574 1.00 28.93 87 ASN A CA 1
ATOM 651 C C . ASN A 1 87 ? 13.353 11.111 34.508 1.00 28.06 87 ASN A C 1
ATOM 652 O O . ASN A 1 87 ? 13.067 10.461 35.519 1.00 27.81 87 ASN A O 1
ATOM 657 N N . LYS A 1 88 ? 12.886 10.843 33.295 1.00 25.70 88 LYS A N 1
ATOM 658 C CA . LYS A 1 88 ? 11.971 9.749 33.011 1.00 24.79 88 LYS A CA 1
ATOM 659 C C . LYS A 1 88 ? 12.396 8.343 33.483 1.00 20.55 88 LYS A C 1
ATOM 660 O O . LYS A 1 88 ? 11.592 7.672 34.093 1.00 21.79 88 LYS A O 1
ATOM 666 N N . PRO A 1 89 ? 13.630 7.870 33.180 1.00 20.33 89 PRO A N 1
ATOM 667 C CA . PRO A 1 89 ? 13.994 6.505 33.663 1.00 19.34 89 PRO A CA 1
ATOM 668 C C . PRO A 1 89 ? 13.852 6.387 35.208 1.00 20.18 89 PRO A C 1
ATOM 669 O O . PRO A 1 89 ? 13.467 5.346 35.750 1.00 19.02 89 PRO A O 1
ATOM 673 N N . GLU A 1 90 ? 14.135 7.481 35.913 1.00 20.98 90 GLU A N 1
ATOM 674 C CA . GLU A 1 90 ? 14.001 7.472 37.375 1.00 21.61 90 GLU A CA 1
ATOM 675 C C . GLU A 1 90 ? 12.520 7.303 37.732 1.00 21.18 90 GLU A C 1
ATOM 676 O O . GLU A 1 90 ? 12.164 6.547 38.625 1.00 20.29 90 GLU A O 1
ATOM 682 N N . ALA A 1 91 ? 11.654 8.046 37.047 1.00 18.97 91 ALA A N 1
ATOM 683 C CA . ALA A 1 91 ? 10.237 7.949 37.318 1.00 18.94 91 ALA A CA 1
ATOM 684 C C . ALA A 1 91 ? 9.705 6.545 36.971 1.00 18.16 91 ALA A C 1
ATOM 685 O O . ALA A 1 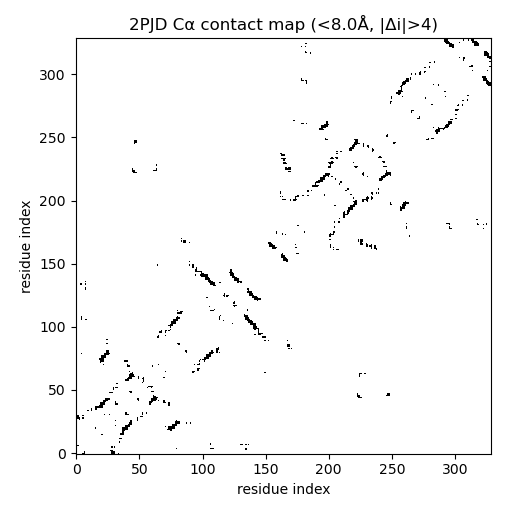91 ? 8.836 6.031 37.663 1.00 16.88 91 ALA A O 1
ATOM 687 N N . GLN A 1 92 ? 10.201 5.953 35.887 1.00 19.52 92 GLN A N 1
ATOM 688 C CA . GLN A 1 92 ? 9.746 4.602 35.497 1.00 22.25 92 GLN A CA 1
ATOM 689 C C . GLN A 1 92 ? 10.136 3.587 36.600 1.00 19.77 92 GLN A C 1
ATOM 690 O O . GLN A 1 92 ? 9.308 2.840 37.066 1.00 18.14 92 GLN A O 1
ATOM 696 N N . PHE A 1 93 ? 11.402 3.618 37.006 1.00 21.24 93 PHE A N 1
ATOM 697 C CA . PHE A 1 93 ? 11.931 2.745 38.054 1.00 20.24 93 PHE A CA 1
ATOM 698 C C . PHE A 1 93 ? 11.096 2.878 39.326 1.00 19.91 93 PHE A C 1
ATOM 699 O O . PHE A 1 93 ? 10.607 1.867 39.883 1.00 20.13 93 PHE A O 1
ATOM 707 N N . GLN A 1 94 ? 10.910 4.115 39.787 1.00 18.44 94 GLN A N 1
ATOM 708 C CA . GLN A 1 94 ? 10.128 4.321 40.998 1.00 18.01 94 GLN A CA 1
ATOM 709 C C . GLN A 1 94 ? 8.651 3.929 40.916 1.00 17.21 94 GLN A C 1
ATOM 710 O O . GLN A 1 94 ? 8.120 3.272 41.836 1.00 14.69 94 GLN A O 1
ATOM 716 N N . LEU A 1 95 ? 7.960 4.327 39.847 1.00 17.31 95 LEU A N 1
ATOM 717 C CA . LEU A 1 95 ? 6.529 3.965 39.761 1.00 19.07 95 LEU A CA 1
ATOM 718 C C . LEU A 1 95 ? 6.263 2.465 39.567 1.00 19.85 95 LEU A C 1
ATOM 719 O O . LEU A 1 95 ? 5.271 1.935 40.075 1.00 21.69 95 LEU A O 1
ATOM 732 N N . ASN A 1 97 ? 8.213 0.097 40.682 1.00 22.02 97 ASN A N 1
ATOM 733 C CA . ASN A 1 97 ? 8.563 -0.443 41.997 1.00 21.92 97 ASN A CA 1
ATOM 734 C C . ASN A 1 97 ? 7.377 -0.254 42.921 1.00 21.19 97 ASN A C 1
ATOM 735 O O . ASN A 1 97 ? 6.855 -1.202 43.482 1.00 21.74 97 ASN A O 1
ATOM 740 N N . LEU A 1 98 ? 6.934 0.986 43.060 1.00 20.41 98 LEU A N 1
ATOM 741 C CA . LEU A 1 98 ? 5.816 1.286 43.951 1.00 21.36 98 LEU A CA 1
ATOM 742 C C . LEU A 1 98 ? 4.451 0.651 43.565 1.00 20.58 98 LEU A C 1
ATOM 743 O O . LEU A 1 98 ? 3.752 0.086 44.410 1.00 19.58 98 LEU A O 1
ATOM 748 N N . LEU A 1 99 ? 4.061 0.777 42.302 1.00 20.31 99 LEU A N 1
ATOM 749 C CA . LEU A 1 99 ? 2.779 0.243 41.855 1.00 21.97 99 LEU A CA 1
ATOM 750 C C . LEU A 1 99 ? 2.736 -1.311 41.902 1.00 23.36 99 LEU A C 1
ATOM 751 O O . LEU A 1 99 ? 1.648 -1.935 42.033 1.00 22.65 99 LEU A O 1
ATOM 756 N N . SER A 1 100 ? 3.915 -1.925 41.803 1.00 22.78 100 SER A N 1
ATOM 757 C CA . SER A 1 100 ? 3.989 -3.371 41.842 1.00 22.60 100 SER A CA 1
ATOM 758 C C . SER A 1 100 ? 3.702 -3.887 43.235 1.00 23.10 100 SER A C 1
ATOM 759 O O . SER A 1 100 ? 3.438 -5.082 43.380 1.00 22.67 100 SER A O 1
ATOM 762 N N . LEU A 1 101 ? 3.713 -3.007 44.258 1.00 22.18 101 LEU A N 1
ATOM 763 C CA . LEU A 1 101 ? 3.492 -3.443 45.653 1.00 20.97 101 LEU A CA 1
ATOM 764 C C . LEU A 1 101 ? 2.215 -2.957 46.323 1.00 21.08 101 LEU A C 1
ATOM 765 O O . LEU A 1 101 ? 1.713 -3.583 47.276 1.00 19.02 101 LEU A O 1
ATOM 770 N N . LEU A 1 102 ? 1.710 -1.818 45.864 1.00 20.30 102 LEU A N 1
ATOM 771 C CA . LEU A 1 102 ? 0.512 -1.262 46.461 1.00 22.10 102 LEU A CA 1
ATOM 772 C C . LEU A 1 102 ? -0.680 -2.099 45.997 1.00 21.54 102 LEU A C 1
ATOM 773 O O . LEU A 1 102 ? -0.679 -2.617 44.908 1.00 23.44 102 LEU A O 1
ATOM 778 N N . PRO A 1 103 ? -1.702 -2.228 46.841 1.00 22.65 103 PRO A N 1
ATOM 779 C CA . PRO A 1 103 ? -2.933 -2.988 46.589 1.00 24.09 103 PRO A CA 1
ATOM 780 C C . PRO A 1 103 ? -3.732 -2.465 45.397 1.00 25.53 103 PRO A C 1
ATOM 781 O O . PRO A 1 103 ? -3.673 -1.283 45.077 1.00 22.33 103 PRO A O 1
ATOM 785 N N . VAL A 1 104 ? -4.489 -3.355 44.759 1.00 26.30 104 VAL A N 1
ATOM 786 C CA . VAL A 1 104 ? -5.351 -2.961 43.642 1.00 25.98 104 VAL A CA 1
ATOM 787 C C . VAL A 1 104 ? -6.365 -2.098 44.374 1.00 24.80 104 VAL A C 1
ATOM 788 O O . VAL A 1 104 ? -6.766 -2.450 45.484 1.00 24.34 104 VAL A O 1
ATOM 792 N N . GLY A 1 105 ? -6.758 -0.973 43.779 1.00 24.48 105 GLY A N 1
ATOM 793 C CA . GLY A 1 105 ? -7.697 -0.073 44.447 1.00 24.70 105 GLY A CA 1
ATOM 794 C C . GLY A 1 105 ? -7.038 1.156 45.092 1.00 24.19 105 GLY A C 1
ATOM 795 O O . GLY A 1 105 ? -7.700 2.100 45.500 1.00 25.07 105 GLY A O 1
ATOM 796 N N . THR A 1 106 ? -5.728 1.153 45.221 1.00 25.16 106 THR A N 1
ATOM 797 C CA . THR A 1 106 ? -5.082 2.312 45.815 1.00 24.55 106 THR A CA 1
ATOM 798 C C . THR A 1 106 ? -5.288 3.576 44.931 1.00 24.58 106 THR A C 1
ATOM 799 O O . THR A 1 106 ? -5.249 3.496 43.703 1.00 24.23 106 THR A O 1
ATOM 803 N N . ASP A 1 107 ? -5.545 4.734 45.541 1.00 24.46 107 ASP A N 1
ATOM 804 C CA . ASP A 1 107 ? -5.694 5.961 44.734 1.00 24.75 107 ASP A CA 1
ATOM 805 C C . ASP A 1 107 ? -4.311 6.427 44.355 1.00 25.02 107 ASP A C 1
ATOM 806 O O . ASP A 1 107 ? -3.420 6.393 45.178 1.00 25.94 107 ASP A O 1
ATOM 811 N N . ILE A 1 108 ? -4.121 6.859 43.116 1.00 24.01 108 ILE A N 1
ATOM 812 C CA . ILE A 1 108 ? -2.811 7.332 42.692 1.00 23.29 108 ILE A CA 1
ATOM 813 C C . ILE A 1 108 ? -2.922 8.805 42.285 1.00 23.78 108 ILE A C 1
ATOM 814 O O . ILE A 1 108 ? -3.807 9.184 41.486 1.00 21.82 108 ILE A O 1
ATOM 819 N N . PHE A 1 109 ? -2.024 9.620 42.826 1.00 21.75 109 PHE A N 1
ATOM 820 C CA . PHE A 1 109 ? -1.965 11.041 42.500 1.00 21.53 109 PHE A CA 1
ATOM 821 C C . PHE A 1 109 ? -0.549 11.263 42.012 1.00 21.87 109 PHE A C 1
ATOM 822 O O . PHE A 1 109 ? 0.390 10.764 42.615 1.00 24.44 109 PHE A O 1
ATOM 830 N N . VAL A 1 110 ? -0.392 11.987 40.910 1.00 21.14 110 VAL A N 1
ATOM 831 C CA . VAL A 1 110 ? 0.929 12.292 40.352 1.00 21.37 110 VAL A CA 1
ATOM 832 C C . VAL A 1 110 ? 0.954 13.794 40.142 1.00 21.15 110 VAL A C 1
ATOM 833 O O . VAL A 1 110 ? 0.080 14.356 39.474 1.00 21.35 110 VAL A O 1
ATOM 837 N N . VAL A 1 111 ? 1.954 14.443 40.731 1.00 21.60 111 VAL A N 1
ATOM 838 C CA . VAL A 1 111 ? 2.096 15.898 40.631 1.00 20.29 111 VAL A CA 1
ATOM 839 C C . VAL A 1 111 ? 3.501 16.254 40.179 1.00 20.20 111 VAL A C 1
ATOM 840 O O . VAL A 1 111 ? 4.506 15.646 40.602 1.00 17.96 111 VAL A O 1
ATOM 844 N N . GLY A 1 112 ? 3.560 17.209 39.256 1.00 21.02 112 GLY A N 1
ATOM 845 C CA . GLY A 1 112 ? 4.831 17.646 38.725 1.00 22.27 112 GLY A CA 1
ATOM 846 C C . GLY A 1 112 ? 4.735 18.838 37.775 1.00 23.43 112 GLY A C 1
ATOM 847 O O . GLY A 1 112 ? 3.683 19.482 37.623 1.00 23.80 112 GLY A O 1
ATOM 848 N N . GLU A 1 113 ? 5.857 19.112 37.132 1.00 22.61 113 GLU A N 1
ATOM 849 C CA . GLU A 1 113 ? 5.995 20.223 36.203 1.00 25.00 113 GLU A CA 1
ATOM 850 C C . GLU A 1 113 ? 6.017 19.720 34.762 1.00 24.15 113 GLU A C 1
ATOM 851 O O . GLU A 1 113 ? 6.721 18.755 34.431 1.00 24.03 113 GLU A O 1
ATOM 853 N N . ASN A 1 114 ? 5.220 20.372 33.927 1.00 24.47 114 ASN A N 1
ATOM 854 C CA . ASN A 1 114 ? 5.149 20.026 32.509 1.00 24.85 114 ASN A CA 1
ATOM 855 C C . ASN A 1 114 ? 6.543 20.073 31.905 1.00 24.33 114 ASN A C 1
ATOM 856 O O . ASN A 1 114 ? 6.894 19.241 31.061 1.00 22.72 114 ASN A O 1
ATOM 861 N N . ARG A 1 115 ? 7.341 21.047 32.336 1.00 24.65 115 ARG A N 1
ATOM 862 C CA . ARG A 1 115 ? 8.692 21.187 31.817 1.00 26.76 115 ARG A CA 1
ATOM 863 C C . ARG A 1 115 ? 9.574 19.978 32.190 1.00 27.76 115 ARG A C 1
ATOM 864 O O . ARG A 1 115 ? 10.550 19.689 31.481 1.00 29.51 115 ARG A O 1
ATOM 866 N N . SER A 1 116 ? 9.223 19.263 33.271 1.00 28.27 116 SER A N 1
ATOM 867 C CA . SER A 1 116 ? 9.982 18.056 33.701 1.00 28.18 116 SER A CA 1
ATOM 868 C C . SER A 1 116 ? 9.381 16.763 33.133 1.00 28.03 116 SER A C 1
ATOM 869 O O . SER A 1 116 ? 9.681 15.660 33.611 1.00 26.77 116 SER A O 1
ATOM 872 N N . GLY A 1 117 ? 8.508 16.920 32.137 1.00 27.52 117 GLY A N 1
ATOM 873 C CA . GLY A 1 117 ? 7.880 15.787 31.473 1.00 25.51 117 GLY A CA 1
ATOM 874 C C . GLY A 1 117 ? 6.752 15.046 32.191 1.00 25.11 117 GLY A C 1
ATOM 875 O O . GLY A 1 117 ? 6.458 13.902 31.828 1.00 26.12 117 GLY A O 1
ATOM 876 N N . VAL A 1 118 ? 6.109 15.676 33.176 1.00 23.61 118 VAL A N 1
ATOM 877 C CA . VAL A 1 118 ? 5.024 15.011 33.905 1.00 23.36 118 VAL A CA 1
ATOM 878 C C . VAL A 1 118 ? 3.909 14.478 32.989 1.00 25.51 118 VAL A C 1
ATOM 879 O O . VAL A 1 118 ? 3.169 13.586 33.385 1.00 26.13 118 VAL A O 1
ATOM 883 N N . ARG A 1 119 ? 3.767 15.022 31.783 1.00 25.74 119 ARG A N 1
ATOM 884 C CA . ARG A 1 119 ? 2.732 14.526 30.879 1.00 26.77 119 ARG A CA 1
ATOM 885 C C . ARG A 1 119 ? 2.968 13.058 30.495 1.00 26.26 119 ARG A C 1
ATOM 886 O O . ARG A 1 119 ? 2.016 12.338 30.174 1.00 25.71 119 ARG A O 1
ATOM 894 N N . SER A 1 120 ? 4.229 12.638 30.532 1.00 24.54 120 SER A N 1
ATOM 895 C CA . SER A 1 120 ? 4.623 11.266 30.205 1.00 25.79 120 SER A CA 1
ATOM 896 C C . SER A 1 120 ? 3.981 10.235 31.121 1.00 25.44 120 SER A C 1
ATOM 897 O O . SER A 1 120 ? 3.939 9.049 30.782 1.00 26.45 120 SER A O 1
ATOM 900 N N . ALA A 1 121 ? 3.506 10.677 32.288 1.00 24.81 121 ALA A N 1
ATOM 901 C CA . ALA A 1 121 ? 2.893 9.760 33.257 1.00 24.42 121 ALA A CA 1
ATOM 902 C C . ALA A 1 121 ? 1.687 9.006 32.697 1.00 24.30 121 ALA A C 1
ATOM 903 O O . ALA A 1 121 ? 1.535 7.804 32.952 1.00 22.96 121 ALA A O 1
ATOM 905 N N . GLU A 1 122 ? 0.835 9.701 31.938 1.00 23.17 122 GLU A N 1
ATOM 906 C CA . GLU A 1 122 ? -0.356 9.069 31.364 1.00 25.74 122 GLU A CA 1
ATOM 907 C C . GLU A 1 122 ? -0.047 7.767 30.598 1.00 24.06 122 GLU A C 1
ATOM 908 O O . GLU A 1 122 ? -0.581 6.700 30.910 1.00 24.68 122 GLU A O 1
ATOM 914 N N . GLN A 1 123 ? 0.817 7.871 29.604 1.00 24.76 123 GLN A N 1
ATOM 915 C CA . GLN A 1 123 ? 1.188 6.725 28.811 1.00 27.12 123 GLN A CA 1
ATOM 916 C C . GLN A 1 123 ? 1.845 5.679 29.734 1.00 27.19 123 GLN A C 1
ATOM 917 O O . GLN A 1 123 ? 1.460 4.505 29.740 1.00 25.43 123 GLN A O 1
ATOM 931 N N . LEU A 1 125 ? 1.542 4.994 32.847 1.00 23.64 125 LEU A N 1
ATOM 932 C CA . LEU A 1 125 ? 0.604 4.280 33.684 1.00 24.79 125 LEU A CA 1
ATOM 933 C C . LEU A 1 125 ? -0.686 3.797 32.986 1.00 24.86 125 LEU A C 1
ATOM 934 O O . LEU A 1 125 ? -1.531 3.158 33.620 1.00 24.28 125 LEU A O 1
ATOM 939 N N . ALA A 1 126 ? -0.819 4.080 31.689 1.00 25.02 126 ALA A N 1
ATOM 940 C CA . ALA A 1 126 ? -2.034 3.726 30.953 1.00 26.51 126 ALA A CA 1
ATOM 941 C C . ALA A 1 126 ? -2.525 2.279 31.196 1.00 26.98 126 ALA A C 1
ATOM 942 O O . ALA A 1 126 ? -3.718 2.034 31.360 1.00 27.90 126 ALA A O 1
ATOM 944 N N . ASP A 1 127 ? -1.601 1.330 31.250 1.00 26.02 127 ASP A N 1
ATOM 945 C CA . ASP A 1 127 ? -2.008 -0.037 31.433 1.00 28.00 127 ASP A CA 1
ATOM 946 C C . ASP A 1 127 ? -2.093 -0.476 32.887 1.00 26.48 127 ASP A C 1
ATOM 947 O O . ASP A 1 127 ? -2.481 -1.602 33.164 1.00 25.83 127 ASP A O 1
ATOM 952 N N . TYR A 1 128 ? -1.786 0.418 33.826 1.00 24.92 128 TYR A N 1
ATOM 953 C CA . TYR A 1 128 ? -1.828 0.032 35.238 1.00 25.32 128 TYR A CA 1
ATOM 954 C C . TYR A 1 128 ? -2.798 0.801 36.122 1.00 24.46 128 TYR A C 1
ATOM 955 O O . TYR A 1 128 ? -3.566 0.226 36.929 1.00 24.28 128 TYR A O 1
ATOM 964 N N . ALA A 1 129 ? -2.759 2.111 35.978 1.00 24.14 129 ALA A N 1
ATOM 965 C CA . ALA A 1 129 ? -3.600 2.965 36.774 1.00 24.98 129 ALA A CA 1
ATOM 966 C C . ALA A 1 129 ? -3.941 4.162 35.881 1.00 25.69 129 ALA A C 1
ATOM 967 O O . ALA A 1 129 ? -3.276 5.194 35.945 1.00 25.12 129 ALA A O 1
ATOM 969 N N . PRO A 1 130 ? -4.983 4.020 35.037 1.00 26.03 130 PRO A N 1
ATOM 970 C CA . PRO A 1 130 ? -5.452 5.052 34.103 1.00 26.28 130 PRO A CA 1
ATOM 971 C C . PRO A 1 130 ? -5.565 6.406 34.791 1.00 25.81 130 PRO A C 1
ATOM 972 O O . PRO A 1 130 ? -6.347 6.591 35.716 1.00 25.32 130 PRO A O 1
ATOM 976 N N . LEU A 1 131 ? -4.784 7.353 34.297 1.00 25.06 131 LEU A N 1
ATOM 977 C CA . LEU A 1 131 ? -4.721 8.700 34.857 1.00 26.37 131 LEU A CA 1
ATOM 978 C C . LEU A 1 131 ? -5.565 9.772 34.136 1.00 27.15 131 LEU A C 1
ATOM 979 O O . LEU A 1 131 ? -5.629 9.781 32.918 1.00 25.79 131 LEU A O 1
ATOM 984 N N . ASN A 1 132 ? -6.181 10.681 34.890 1.00 27.79 132 ASN A N 1
ATOM 985 C CA . ASN A 1 132 ? -6.911 11.822 34.308 1.00 27.85 132 ASN A CA 1
ATOM 986 C C . ASN A 1 132 ? -6.386 13.152 34.909 1.00 27.42 132 ASN A C 1
ATOM 987 O O . ASN A 1 132 ? -6.206 13.271 36.131 1.00 27.34 132 ASN A O 1
ATOM 992 N N . LYS A 1 133 ? -6.144 14.144 34.058 1.00 26.81 133 LYS A N 1
ATOM 993 C CA . LYS A 1 133 ? -5.633 15.449 34.517 1.00 27.82 133 LYS A CA 1
ATOM 994 C C . LYS A 1 133 ? -6.638 16.220 35.381 1.00 27.44 133 LYS A C 1
ATOM 995 O O . LYS A 1 133 ? -7.827 16.274 35.063 1.00 27.53 133 LYS A O 1
ATOM 1001 N N . VAL A 1 134 ? -6.171 16.778 36.501 1.00 28.51 134 VAL A N 1
ATOM 1002 C CA . VAL A 1 134 ? -7.024 17.589 37.386 1.00 27.37 134 VAL A CA 1
ATOM 1003 C C . VAL A 1 134 ? -6.636 19.068 37.120 1.00 28.04 134 VAL A C 1
ATOM 1004 O O . VAL A 1 134 ? -5.442 19.406 37.096 1.00 26.26 134 VAL A O 1
ATOM 1008 N N . ASP A 1 135 ? -7.625 19.940 36.905 1.00 28.64 135 ASP A N 1
ATOM 1009 C CA . ASP A 1 135 ? -7.274 21.339 36.611 1.00 29.45 135 ASP A CA 1
ATOM 1010 C C . ASP A 1 135 ? -6.279 21.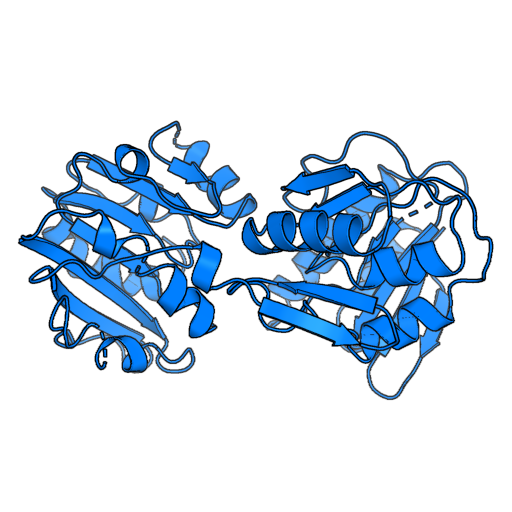872 37.630 1.00 29.22 135 ASP A C 1
ATOM 1011 O O . ASP A 1 135 ? -6.499 21.755 38.831 1.00 28.47 135 ASP A O 1
ATOM 1016 N N . SER A 1 136 ? -5.183 22.441 37.141 1.00 27.60 136 SER A N 1
ATOM 1017 C CA . SER A 1 136 ? -4.171 22.998 38.031 1.00 28.41 136 SER A CA 1
ATOM 1018 C C . SER A 1 136 ? -3.588 24.264 37.395 1.00 28.36 136 SER A C 1
ATOM 1019 O O . SER A 1 136 ? -4.010 24.674 36.301 1.00 26.37 136 SER A O 1
ATOM 1022 N N . ALA A 1 137 ? -2.617 24.865 38.079 1.00 28.59 137 ALA A N 1
ATOM 1023 C CA . ALA A 1 137 ? -1.931 26.059 37.583 1.00 28.99 137 ALA A CA 1
ATOM 1024 C C . ALA A 1 137 ? -1.368 25.683 36.203 1.00 29.70 137 ALA A C 1
ATOM 1025 O O . ALA A 1 137 ? -1.044 24.506 35.947 1.00 29.86 137 ALA A O 1
ATOM 1027 N N . ARG A 1 138 ? -1.223 26.668 35.317 1.00 29.67 138 ARG A N 1
ATOM 1028 C CA . ARG A 1 138 ? -0.784 26.356 33.962 1.00 30.11 138 ARG A CA 1
ATOM 1029 C C . ARG A 1 138 ? 0.499 25.553 33.714 1.00 29.92 138 ARG A C 1
ATOM 1030 O O . ARG A 1 138 ? 0.555 24.778 32.749 1.00 27.05 138 ARG A O 1
ATOM 1038 N N . ARG A 1 139 ? 1.526 25.744 34.543 1.00 30.34 139 ARG A N 1
ATOM 1039 C CA . ARG A 1 139 ? 2.797 25.032 34.345 1.00 32.35 139 ARG A CA 1
ATOM 1040 C C . ARG A 1 139 ? 2.917 23.694 35.099 1.00 32.52 139 ARG A C 1
ATOM 1041 O O . ARG A 1 139 ? 3.904 22.951 34.938 1.00 31.55 139 ARG A O 1
ATOM 1049 N N . CYS A 1 140 ? 1.899 23.414 35.902 1.00 31.72 140 CYS A N 1
ATOM 1050 C CA . CYS A 1 140 ? 1.842 22.229 36.734 1.00 32.30 140 CYS A CA 1
ATOM 1051 C C . CYS A 1 140 ? 0.904 21.165 36.191 1.00 31.48 140 CYS A C 1
ATOM 1052 O O . CYS A 1 140 ? -0.116 21.469 35.585 1.00 31.64 140 CYS A O 1
ATOM 1055 N N . GLY A 1 141 ? 1.262 19.907 36.412 1.00 30.71 141 GLY A N 1
ATOM 1056 C CA . GLY A 1 141 ? 0.404 18.802 35.996 1.00 29.04 141 GLY A CA 1
ATOM 1057 C C . GLY A 1 141 ? -0.025 18.033 37.244 1.00 29.85 141 GLY A C 1
ATOM 1058 O O . GLY A 1 141 ? 0.819 17.602 38.058 1.00 29.14 141 GLY A O 1
ATOM 1059 N N . LEU A 1 142 ? -1.328 17.887 37.436 1.00 28.06 142 LEU A N 1
ATOM 1060 C CA . LEU A 1 142 ? -1.854 17.126 38.569 1.00 26.00 142 LEU A CA 1
ATOM 1061 C C . LEU A 1 142 ? -2.737 16.025 37.945 1.00 26.00 142 LEU A C 1
ATOM 1062 O O . LEU A 1 142 ? -3.676 16.343 37.229 1.00 25.07 142 LEU A O 1
ATOM 1067 N N . TYR A 1 143 ? -2.437 14.760 38.243 1.00 23.87 143 TYR A N 1
ATOM 1068 C CA . TYR A 1 143 ? -3.177 13.613 37.722 1.00 22.92 143 TYR A CA 1
ATOM 1069 C C . TYR A 1 143 ? -3.662 12.651 38.777 1.00 22.90 143 TYR A C 1
ATOM 1070 O O . TYR A 1 143 ? -2.974 12.401 39.776 1.00 21.83 143 TYR A O 1
ATOM 1079 N N . PHE A 1 144 ? -4.829 12.078 38.527 1.00 22.50 144 PHE A N 1
ATOM 1080 C CA . PHE A 1 144 ? -5.441 11.133 39.448 1.00 24.30 144 PHE A CA 1
ATOM 1081 C C . PHE A 1 144 ? -5.946 9.861 38.790 1.00 25.01 144 PHE A C 1
ATOM 1082 O O . PHE A 1 144 ? -6.404 9.882 37.658 1.00 26.32 144 PHE A O 1
ATOM 1090 N N . GLY A 1 145 ? -5.895 8.755 39.523 1.00 26.25 145 GLY A N 1
ATOM 1091 C CA . GLY A 1 145 ? -6.408 7.503 38.988 1.00 27.33 145 GLY A CA 1
ATOM 1092 C C . GLY A 1 145 ? -6.327 6.381 40.020 1.00 28.98 145 GLY A C 1
ATOM 1093 O O . GLY A 1 145 ? -5.637 6.515 41.046 1.00 27.11 145 GLY A O 1
ATOM 1094 N N . ARG A 1 146 ? -7.040 5.279 39.795 1.00 28.90 146 ARG A N 1
ATOM 1095 C CA . ARG A 1 146 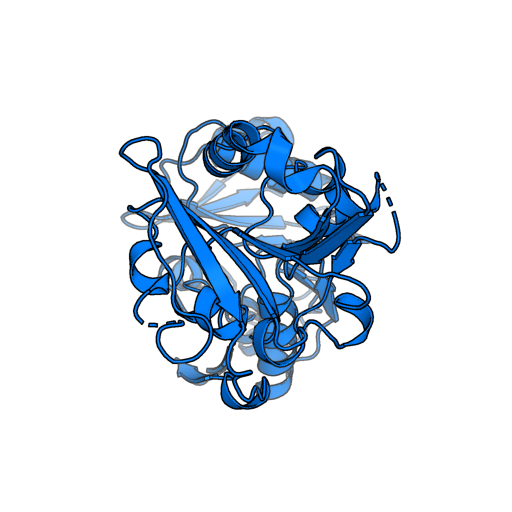? -6.928 4.177 40.744 1.00 29.24 146 ARG A CA 1
ATOM 1096 C C . ARG A 1 146 ? -6.114 3.025 40.156 1.00 29.17 146 ARG A C 1
ATOM 1097 O O . ARG A 1 146 ? -6.150 2.777 38.952 1.00 27.03 146 ARG A O 1
ATOM 1105 N N . LEU A 1 147 ? -5.353 2.344 41.013 1.00 28.82 147 LEU A N 1
ATOM 1106 C CA . LEU A 1 147 ? -4.514 1.227 40.576 1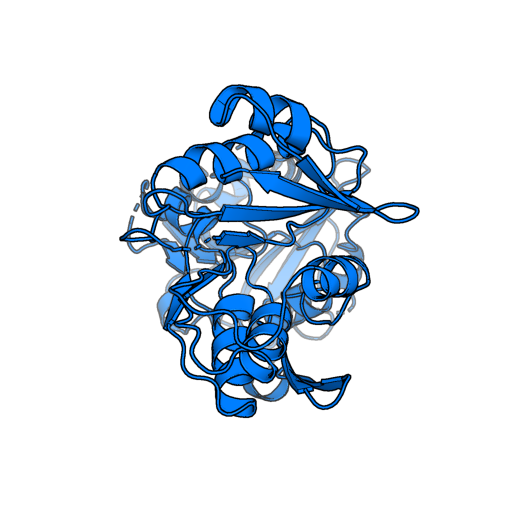.00 30.04 147 LEU A CA 1
ATOM 1107 C C . LEU A 1 147 ? -5.410 0.042 40.156 1.00 30.32 147 LEU A C 1
ATOM 1108 O O . LEU A 1 147 ? -6.076 -0.568 40.995 1.00 29.91 147 LEU A O 1
ATOM 1113 N N . GLU A 1 148 ? -5.424 -0.290 38.865 1.00 29.83 148 GLU A N 1
ATOM 1114 C CA . GLU A 1 148 ? -6.259 -1.400 38.421 1.00 30.41 148 GLU A CA 1
ATOM 1115 C C . GLU A 1 148 ? -5.431 -2.665 38.304 1.00 29.18 148 GLU A C 1
ATOM 1116 O O . GLU A 1 148 ? -5.897 -3.719 38.700 1.00 30.37 148 GLU A O 1
ATOM 1122 N N . LYS A 1 149 ? -4.213 -2.562 37.772 1.00 27.13 149 LYS A N 1
ATOM 1123 C CA . LYS A 1 149 ? -3.363 -3.736 37.625 1.00 27.17 149 LYS A CA 1
ATOM 1124 C C . LYS A 1 149 ? -1.921 -3.471 38.017 1.00 26.65 149 LYS A C 1
ATOM 1125 O O . LYS A 1 149 ? -1.271 -2.551 37.496 1.00 27.26 149 LYS A O 1
ATOM 1131 N N . GLN A 1 150 ? -1.412 -4.284 38.928 1.00 25.65 150 GLN A N 1
ATOM 1132 C CA . GLN A 1 150 ? -0.025 -4.114 39.379 1.00 25.91 150 GLN A CA 1
ATOM 1133 C C . GLN A 1 150 ? 0.973 -4.523 38.321 1.00 25.02 150 GLN A C 1
ATOM 1134 O O . GLN A 1 150 ? 0.862 -5.599 37.715 1.00 24.44 150 GLN A O 1
ATOM 1140 N N . PRO A 1 151 ? 1.962 -3.668 38.063 1.00 24.02 151 PRO A N 1
ATOM 1141 C CA . PRO A 1 151 ? 2.923 -4.107 37.052 1.00 23.78 151 PRO A CA 1
ATOM 1142 C C . PRO A 1 151 ? 3.827 -5.112 37.778 1.00 23.43 151 PRO A C 1
ATOM 1143 O O . PRO A 1 151 ? 3.720 -5.276 39.004 1.00 21.97 151 PRO A O 1
ATOM 1147 N N . VAL A 1 152 ? 4.708 -5.774 37.046 1.00 23.22 152 VAL A N 1
ATOM 1148 C CA . VAL A 1 152 ? 5.624 -6.698 37.680 1.00 25.88 152 VAL A CA 1
ATOM 1149 C C . VAL A 1 152 ? 6.950 -5.968 37.637 1.00 25.82 152 VAL A C 1
ATOM 1150 O O . VAL A 1 152 ? 7.340 -5.499 36.579 1.00 26.59 152 VAL A O 1
ATOM 1154 N N . PHE A 1 153 ? 7.628 -5.878 38.778 1.00 25.90 153 PHE A N 1
ATOM 1155 C CA . PHE A 1 153 ? 8.902 -5.161 38.898 1.00 25.56 153 PHE A CA 1
ATOM 1156 C C . PHE A 1 153 ? 10.107 -6.007 39.359 1.00 26.67 153 PHE A C 1
ATOM 1157 O O . PHE A 1 153 ? 10.006 -6.740 40.335 1.00 25.80 153 PHE A O 1
ATOM 1165 N N . ASP A 1 154 ? 11.247 -5.864 38.682 1.00 26.32 154 ASP A N 1
ATOM 1166 C CA . ASP A 1 154 ? 12.467 -6.571 39.049 1.00 28.32 154 ASP A CA 1
ATOM 1167 C C . ASP A 1 154 ? 13.640 -5.601 38.881 1.00 28.22 154 ASP A C 1
ATOM 1168 O O . ASP A 1 154 ? 14.186 -5.453 37.796 1.00 28.11 154 ASP A O 1
ATOM 1173 N N . ALA A 1 155 ? 14.015 -4.936 39.966 1.00 28.30 155 ALA A N 1
ATOM 1174 C CA . ALA A 1 155 ? 15.089 -3.947 39.970 1.00 28.40 155 ALA A CA 1
ATOM 1175 C C . ALA A 1 155 ? 16.327 -4.310 39.146 1.00 29.51 155 ALA A C 1
ATOM 1176 O O . ALA A 1 155 ? 16.966 -3.446 38.517 1.00 29.57 155 ALA A O 1
ATOM 1178 N N . GLU A 1 156 ? 16.672 -5.591 39.158 1.00 30.52 156 GLU A N 1
ATOM 1179 C CA . GLU A 1 156 ? 17.852 -6.068 38.441 1.00 30.85 156 GLU A CA 1
ATOM 1180 C C . GLU A 1 156 ? 17.784 -5.809 36.944 1.00 30.20 156 GLU A C 1
ATOM 1181 O O . GLU A 1 156 ? 18.807 -5.669 36.261 1.00 30.13 156 GLU A O 1
ATOM 1187 N N . LYS A 1 157 ? 16.580 -5.728 36.414 1.00 28.52 157 LYS A N 1
ATOM 1188 C CA . LYS A 1 157 ? 16.473 -5.506 34.996 1.00 27.86 157 LYS A CA 1
ATOM 1189 C C . LYS A 1 157 ? 16.757 -4.068 34.609 1.00 26.86 157 LYS A C 1
ATOM 1190 O O . LYS A 1 157 ? 16.907 -3.778 33.431 1.00 24.14 157 LYS A O 1
ATOM 1196 N N . PHE A 1 158 ? 16.837 -3.185 35.603 1.00 26.08 158 PHE A N 1
ATOM 1197 C CA . PHE A 1 158 ? 17.077 -1.750 35.357 1.00 25.31 158 PHE A CA 1
ATOM 1198 C C . PHE A 1 158 ? 18.542 -1.368 35.408 1.00 25.95 158 PHE A C 1
ATOM 1199 O O . PHE A 1 158 ? 18.900 -0.210 35.097 1.00 25.15 158 PHE A O 1
ATOM 1207 N N . TRP A 1 159 ? 19.377 -2.323 35.828 1.00 25.19 159 TRP A N 1
ATOM 1208 C CA . TRP A 1 159 ? 20.805 -2.077 35.886 1.00 25.88 159 TRP A CA 1
ATOM 1209 C C . TRP A 1 159 ? 21.360 -1.916 34.483 1.00 26.75 159 TRP A C 1
ATOM 1210 O O . TRP A 1 159 ? 20.999 -2.643 33.567 1.00 26.66 159 TRP A O 1
ATOM 1221 N N . GLY A 1 160 ? 22.230 -0.936 34.325 1.00 26.26 160 GLY A N 1
ATOM 1222 C CA . GLY A 1 160 ? 22.866 -0.702 33.048 1.00 24.77 160 GLY A CA 1
ATOM 1223 C C . GLY A 1 160 ? 24.339 -1.012 33.237 1.00 23.27 160 GLY A C 1
ATOM 1224 O O . GLY A 1 160 ? 24.825 -1.061 34.360 1.00 21.12 160 GLY A O 1
ATOM 1225 N N . GLU A 1 161 ? 25.036 -1.278 32.139 1.00 22.37 161 GLU A N 1
ATOM 1226 C CA . GLU A 1 161 ? 26.470 -1.544 32.202 1.00 23.03 161 GLU A CA 1
ATOM 1227 C C . GLU A 1 161 ? 27.112 -1.198 30.876 1.00 23.35 161 GLU A C 1
ATOM 1228 O O . GLU A 1 161 ? 26.613 -1.565 29.813 1.00 23.10 161 GLU A O 1
ATOM 1234 N N . TYR A 1 162 ? 28.202 -0.453 30.935 1.00 23.21 162 TYR A N 1
ATOM 1235 C CA . TYR A 1 162 ? 28.914 -0.133 29.726 1.00 23.24 162 TYR A CA 1
ATOM 1236 C C . TYR A 1 162 ? 30.380 0.117 30.023 1.00 22.13 162 TYR A C 1
ATOM 1237 O O . TYR A 1 162 ? 30.777 0.237 31.179 1.00 22.78 162 TYR A O 1
ATOM 1246 N N . SER A 1 163 ? 31.182 0.185 28.978 1.00 22.31 163 SER A N 1
ATOM 1247 C CA . SER A 1 163 ? 32.595 0.443 29.138 1.00 23.55 163 SER A CA 1
ATOM 1248 C C . SER A 1 163 ? 33.013 1.762 28.463 1.00 23.80 163 SER A C 1
ATOM 1249 O O . SER A 1 163 ? 32.602 2.033 27.345 1.00 25.30 163 SER A O 1
ATOM 1252 N N . VAL A 1 164 ? 33.778 2.596 29.171 1.00 22.58 164 VAL A N 1
ATOM 1253 C CA . VAL A 1 164 ? 34.281 3.843 28.588 1.00 22.30 164 VAL A CA 1
ATOM 1254 C C . VAL A 1 164 ? 35.741 4.004 29.066 1.00 21.96 164 VAL A C 1
ATOM 1255 O O . VAL A 1 164 ? 36.036 3.857 30.249 1.00 20.44 164 VAL A O 1
ATOM 1259 N N . ASP A 1 165 ? 36.645 4.208 28.112 1.00 21.15 165 ASP A N 1
ATOM 1260 C CA . ASP A 1 165 ? 38.077 4.387 28.384 1.00 20.95 165 ASP A CA 1
ATOM 1261 C C . ASP A 1 165 ? 38.645 3.216 29.169 1.00 20.56 165 ASP A C 1
ATOM 1262 O O . ASP A 1 165 ? 39.469 3.403 30.074 1.00 19.15 165 ASP A O 1
ATOM 1267 N N . GLY A 1 166 ? 38.203 2.009 28.816 1.00 19.27 166 GLY A N 1
ATOM 1268 C CA . GLY A 1 166 ? 38.710 0.822 29.487 1.00 19.90 166 GLY A CA 1
ATOM 1269 C C . GLY A 1 166 ? 38.189 0.685 30.904 1.00 20.69 166 GLY A C 1
ATOM 1270 O O . GLY A 1 166 ? 38.681 -0.122 31.669 1.00 22.43 166 GLY A O 1
ATOM 1271 N N . LEU A 1 167 ? 37.170 1.455 31.256 1.00 21.47 167 LEU A N 1
ATOM 1272 C CA . LEU A 1 167 ? 36.587 1.374 32.578 1.00 20.89 167 LEU A CA 1
ATOM 1273 C C . LEU A 1 167 ? 35.169 0.826 32.497 1.00 20.57 167 LEU A C 1
ATOM 1274 O O . LEU A 1 167 ? 34.368 1.285 31.689 1.00 21.21 167 LEU A O 1
ATOM 1279 N N . THR A 1 168 ? 34.847 -0.134 33.352 1.00 20.26 168 THR A N 1
ATOM 1280 C CA . THR A 1 168 ? 33.502 -0.690 33.395 1.00 21.16 168 THR A CA 1
ATOM 1281 C C . THR A 1 168 ? 32.629 0.172 34.312 1.00 20.59 168 THR A C 1
ATOM 1282 O O . THR A 1 168 ? 33.023 0.506 35.432 1.00 20.18 168 THR A O 1
ATOM 1286 N N . VAL A 1 169 ? 31.456 0.542 33.825 1.00 20.40 169 VAL A N 1
ATOM 1287 C CA . VAL A 1 169 ? 30.537 1.363 34.588 1.00 20.28 169 VAL A CA 1
ATOM 1288 C C . VAL A 1 169 ? 29.178 0.689 34.729 1.00 21.34 169 VAL A C 1
ATOM 1289 O O . VAL A 1 169 ? 28.579 0.284 33.745 1.00 22.94 169 VAL A O 1
ATOM 1293 N N . LYS A 1 170 ? 28.710 0.553 35.963 1.00 22.90 170 LYS A N 1
ATOM 1294 C CA . LYS A 1 170 ? 27.396 -0.012 36.222 1.00 25.05 170 LYS A CA 1
ATOM 1295 C C . LYS A 1 170 ? 26.571 1.149 36.760 1.00 26.28 170 LYS A C 1
ATOM 1296 O O . LYS A 1 170 ? 27.023 1.911 37.628 1.00 27.57 170 LYS A O 1
ATOM 1302 N N . THR A 1 171 ? 25.375 1.311 36.225 1.00 25.05 171 THR A N 1
ATOM 1303 C CA . THR A 1 171 ? 24.570 2.398 36.670 1.00 25.35 171 THR A CA 1
ATOM 1304 C C . THR A 1 171 ? 23.094 2.021 36.748 1.00 24.69 171 THR A C 1
ATOM 1305 O O . THR A 1 171 ? 22.702 0.928 36.347 1.00 23.79 171 THR A O 1
ATOM 1309 N N . LEU A 1 172 ? 22.308 2.908 37.343 1.00 23.81 172 LEU A N 1
ATOM 1310 C CA . LEU A 1 172 ? 20.892 2.724 37.585 1.00 22.80 172 LEU A CA 1
ATOM 1311 C C . LEU A 1 172 ? 20.151 4.021 37.338 1.00 24.00 172 LEU A C 1
ATOM 1312 O O . LEU A 1 172 ? 20.754 5.118 37.366 1.00 22.01 172 LEU A O 1
ATOM 1317 N N . PRO A 1 173 ? 18.833 3.922 37.098 1.00 23.83 173 PRO A N 1
ATOM 1318 C CA . PRO A 1 173 ? 18.021 5.124 36.874 1.00 25.88 173 PRO A CA 1
ATOM 1319 C C . PRO A 1 173 ? 18.217 5.927 38.143 1.00 27.15 173 PRO A C 1
ATOM 1320 O O . PRO A 1 173 ? 18.249 5.358 39.237 1.00 26.12 173 PRO A O 1
ATOM 1324 N N . GLY A 1 174 ? 18.366 7.234 37.997 1.00 27.64 174 GLY A N 1
ATOM 1325 C CA . GLY A 1 174 ? 18.568 8.080 39.155 1.00 30.12 174 GLY A CA 1
ATOM 1326 C C . GLY A 1 174 ? 19.956 8.691 39.213 1.00 31.78 174 GLY A C 1
ATOM 1327 O O . GLY A 1 174 ? 20.251 9.437 40.140 1.00 32.18 174 GLY A O 1
ATOM 1328 N N . VAL A 1 175 ? 20.817 8.376 38.253 1.00 33.22 175 VAL A N 1
ATOM 1329 C CA . VAL A 1 175 ? 22.166 8.949 38.209 1.00 37.01 175 VAL A CA 1
ATOM 1330 C C . VAL A 1 175 ? 22.287 9.603 36.819 1.00 39.87 175 VAL A C 1
ATOM 1331 O O . VAL A 1 175 ? 23.348 9.592 36.197 1.00 42.57 175 VAL A O 1
ATOM 1335 N N . PHE A 1 176 ? 21.165 10.188 36.387 1.00 40.19 176 PHE A N 1
ATOM 1336 C CA . PHE A 1 176 ? 20.937 10.800 35.065 1.00 40.33 176 PHE A CA 1
ATOM 1337 C C . PHE A 1 176 ? 21.827 11.769 34.288 1.00 40.02 176 PHE A C 1
ATOM 1338 O O . PHE A 1 176 ? 21.274 12.559 33.498 1.00 41.62 176 PHE A O 1
ATOM 1340 N N . SER A 1 177 ? 23.149 11.709 34.449 1.00 38.16 177 SER A N 1
ATOM 1341 C CA . SER A 1 177 ? 24.093 12.581 33.715 1.00 37.57 177 SER A CA 1
ATOM 1342 C C . SER A 1 177 ? 25.378 12.609 34.519 1.00 36.72 177 SER A C 1
ATOM 1343 O O . SER A 1 177 ? 26.357 13.292 34.169 1.00 36.76 177 SER A O 1
ATOM 1346 N N . ARG A 1 178 ? 25.354 11.856 35.608 1.00 35.54 178 ARG A N 1
ATOM 1347 C CA . ARG A 1 178 ? 26.491 11.783 36.507 1.00 35.62 178 ARG A CA 1
ATOM 1348 C C . ARG A 1 178 ? 27.102 10.382 36.538 1.00 33.38 178 ARG A C 1
ATOM 1349 O O . ARG A 1 178 ? 27.816 10.048 37.480 1.00 33.30 178 ARG A O 1
ATOM 1357 N N . ASP A 1 179 ? 26.817 9.573 35.519 1.00 32.14 179 ASP A N 1
ATOM 1358 C CA . ASP A 1 179 ? 27.335 8.213 35.446 1.00 30.67 179 ASP A CA 1
ATOM 1359 C C . ASP A 1 179 ? 28.281 8.032 34.279 1.00 30.46 179 ASP A C 1
ATOM 1360 O O . ASP A 1 179 ? 28.455 6.909 33.815 1.00 30.41 179 ASP A O 1
ATOM 1362 N N . GLY A 1 180 ? 28.868 9.116 33.778 1.00 28.06 180 GLY A N 1
ATOM 1363 C CA . GLY A 1 180 ? 29.793 8.963 32.667 1.00 26.70 180 GLY A CA 1
ATOM 1364 C C . GLY A 1 180 ? 31.101 9.726 32.835 1.00 26.61 180 GLY A C 1
ATOM 1365 O O . GLY A 1 180 ? 31.308 10.434 33.825 1.00 27.48 180 GLY A O 1
ATOM 1366 N N . LEU A 1 181 ? 31.997 9.562 31.876 1.00 25.61 181 LEU A N 1
ATOM 1367 C CA . LEU A 1 181 ? 33.265 10.273 31.871 1.00 25.47 181 LEU A CA 1
ATOM 1368 C C . LEU A 1 181 ? 32.957 11.592 31.132 1.00 24.56 181 LEU A C 1
ATOM 1369 O O . LEU A 1 181 ? 33.307 11.742 29.971 1.00 23.78 181 LEU A O 1
ATOM 1374 N N . ASP A 1 182 ? 32.290 12.521 31.804 1.00 24.69 182 ASP A N 1
ATOM 1375 C CA . ASP A 1 182 ? 31.917 13.809 31.213 1.00 25.01 182 ASP A CA 1
ATOM 1376 C C . ASP A 1 182 ? 33.149 14.702 31.059 1.00 21.75 182 ASP A C 1
ATOM 1377 O O . ASP A 1 182 ? 34.198 14.446 31.632 1.00 22.01 182 ASP A O 1
ATOM 1382 N N . VAL A 1 183 ? 32.993 15.791 30.322 1.00 21.09 183 VAL A N 1
ATOM 1383 C CA . VAL A 1 183 ? 34.120 16.668 30.059 1.00 21.09 183 VAL A CA 1
ATOM 1384 C C . VAL A 1 183 ? 34.680 17.275 31.350 1.00 20.27 183 VAL A C 1
ATOM 1385 O O . VAL A 1 183 ? 35.895 17.397 31.495 1.00 20.57 183 VAL A O 1
ATOM 1389 N N . GLY A 1 184 ? 33.809 17.633 32.289 1.00 19.73 184 GLY A N 1
ATOM 1390 C CA . GLY A 1 184 ? 34.301 18.176 33.550 1.00 20.02 184 GLY A CA 1
ATOM 1391 C C . GLY A 1 184 ? 35.173 17.151 34.280 1.00 19.07 184 GLY A C 1
ATOM 1392 O O . GLY A 1 184 ? 36.226 17.476 34.826 1.00 17.33 184 GLY A O 1
ATOM 1393 N N . SER A 1 185 ? 34.741 15.891 34.266 1.00 20.12 185 SER A N 1
ATOM 1394 C CA . SER A 1 185 ? 35.486 14.827 34.924 1.00 20.42 185 SER A CA 1
ATOM 1395 C C . SER A 1 185 ? 36.831 14.678 34.273 1.00 19.92 185 SER A C 1
ATOM 1396 O O . SER A 1 185 ? 37.829 14.529 34.952 1.00 21.53 185 SER A O 1
ATOM 1399 N N . GLN A 1 186 ? 36.854 14.736 32.942 1.00 19.70 186 GLN A N 1
ATOM 1400 C CA . GLN A 1 186 ? 38.113 14.604 32.207 1.00 19.88 186 GLN A CA 1
ATOM 1401 C C . GLN A 1 186 ? 39.148 15.685 32.596 1.00 18.59 186 GLN A C 1
ATOM 1402 O O . GLN A 1 186 ? 40.356 15.411 32.705 1.00 18.59 186 GLN A O 1
ATOM 1408 N N . LEU A 1 187 ? 38.667 16.910 32.775 1.00 20.30 187 LEU A N 1
ATOM 1409 C CA . LEU A 1 187 ? 39.544 18.036 33.146 1.00 18.76 187 LEU A CA 1
ATOM 1410 C C . LEU A 1 187 ? 40.070 17.788 34.570 1.00 19.11 187 LEU A C 1
ATOM 1411 O O . LEU A 1 187 ? 41.256 17.943 34.843 1.00 20.48 187 LEU A O 1
ATOM 1416 N N . LEU A 1 188 ? 39.174 17.413 35.472 1.00 21.06 188 LEU A N 1
ATOM 1417 C CA . LEU A 1 188 ? 39.568 17.166 36.868 1.00 21.87 188 LEU A CA 1
ATOM 1418 C C . LEU A 1 188 ? 40.656 16.098 36.845 1.00 20.12 188 LEU A C 1
ATOM 1419 O O . LEU A 1 188 ? 41.759 16.294 37.393 1.00 15.65 188 LEU A O 1
ATOM 1424 N N . LEU A 1 189 ? 40.354 14.985 36.168 1.00 18.58 189 LEU A N 1
ATOM 1425 C CA . LEU A 1 189 ? 41.312 13.894 36.055 1.00 18.31 189 LEU A CA 1
ATOM 1426 C C . LEU A 1 189 ? 42.669 14.298 35.494 1.00 18.02 189 LEU A C 1
ATOM 1427 O O . LEU A 1 189 ? 43.683 13.788 35.958 1.00 16.95 189 LEU A O 1
ATOM 1432 N N . SER A 1 190 ? 42.715 15.223 34.526 1.00 17.59 190 SER A N 1
ATOM 1433 C CA . SER A 1 190 ? 44.005 15.608 33.945 1.00 18.79 190 SER A CA 1
ATOM 1434 C C . SER A 1 190 ? 44.929 16.311 34.934 1.00 18.38 190 SER A C 1
ATOM 1435 O O . SER A 1 190 ? 46.147 16.385 34.696 1.00 17.75 190 SER A O 1
ATOM 1438 N N . THR A 1 191 ? 44.372 16.849 36.013 1.00 17.86 191 THR A N 1
ATOM 1439 C CA . THR A 1 191 ? 45.219 17.524 36.993 1.00 19.89 191 THR A CA 1
ATOM 1440 C C . THR A 1 191 ? 45.781 16.535 38.035 1.00 21.38 191 THR A C 1
ATOM 1441 O O . THR A 1 191 ? 46.672 16.893 38.785 1.00 21.48 191 THR A O 1
ATOM 1445 N N . LEU A 1 192 ? 45.253 15.319 38.089 1.00 20.79 192 LEU A N 1
ATOM 1446 C CA . LEU A 1 192 ? 45.748 14.345 39.066 1.00 24.00 192 LEU A CA 1
ATOM 1447 C C . LEU A 1 192 ? 46.917 13.577 38.476 1.00 24.40 192 LEU A C 1
ATOM 1448 O O . LEU A 1 192 ? 46.822 13.002 37.401 1.00 25.06 192 LEU A O 1
ATOM 1453 N N . THR A 1 193 ? 48.015 13.565 39.208 1.00 26.13 193 THR A N 1
ATOM 1454 C CA . THR A 1 193 ? 49.230 12.911 38.774 1.00 26.04 193 THR A CA 1
ATOM 1455 C C . THR A 1 193 ? 49.261 11.438 39.157 1.00 24.78 193 THR A C 1
ATOM 1456 O O . THR A 1 193 ? 48.746 11.055 40.182 1.00 23.58 193 THR A O 1
ATOM 1460 N N . PRO A 1 194 ? 49.841 10.586 38.297 1.00 24.78 194 PRO A N 1
ATOM 1461 C CA . PRO A 1 194 ? 49.927 9.139 38.573 1.00 26.62 194 PRO A CA 1
ATOM 1462 C C . PRO A 1 194 ? 50.754 8.824 39.826 1.00 26.57 194 PRO A C 1
ATOM 1463 O O . PRO A 1 194 ? 51.711 9.511 40.126 1.00 26.49 194 PRO A O 1
ATOM 1467 N N . HIS A 1 195 ? 50.371 7.765 40.523 1.00 27.14 195 HIS A N 1
ATOM 1468 C CA . HIS A 1 195 ? 51.024 7.305 41.748 1.00 27.87 195 HIS A CA 1
ATOM 1469 C C . HIS A 1 195 ? 50.804 8.296 42.883 1.00 28.78 195 HIS A C 1
ATOM 1470 O O . HIS A 1 195 ? 51.654 8.462 43.773 1.00 27.26 195 HIS A O 1
ATOM 1477 N N . THR A 1 196 ? 49.660 8.966 42.856 1.00 27.63 196 THR A N 1
ATOM 1478 C CA . THR A 1 196 ? 49.345 9.876 43.937 1.00 28.14 196 THR A CA 1
ATOM 1479 C C . THR A 1 196 ? 49.099 8.969 45.155 1.00 27.29 196 THR A C 1
ATOM 1480 O O . THR A 1 196 ? 48.724 7.800 45.001 1.00 24.56 196 THR A O 1
ATOM 1484 N N . LYS A 1 197 ? 49.330 9.486 46.361 1.00 27.75 197 LYS A N 1
ATOM 1485 C CA . LYS A 1 197 ? 49.103 8.671 47.543 1.00 27.56 197 LYS A CA 1
ATOM 1486 C C . LYS A 1 197 ? 48.194 9.403 48.534 1.00 26.77 197 LYS A C 1
ATOM 1487 O O . LYS A 1 197 ? 47.970 10.608 48.417 1.00 27.25 197 LYS A O 1
ATOM 1489 N N . GLY A 1 198 ? 47.646 8.665 49.488 1.00 24.85 198 GLY A N 1
ATOM 1490 C CA . GLY A 1 198 ? 46.773 9.289 50.468 1.00 24.58 198 GLY A CA 1
ATOM 1491 C C . GLY A 1 198 ? 45.317 8.828 50.526 1.00 23.87 198 GLY A C 1
ATOM 1492 O O . GLY A 1 198 ? 44.869 7.981 49.727 1.00 22.92 198 GLY A O 1
ATOM 1493 N N . LYS A 1 199 ? 44.589 9.380 51.497 1.00 22.36 199 LYS A N 1
ATOM 1494 C CA . LYS A 1 199 ? 43.175 9.085 51.698 1.00 23.61 199 LYS A CA 1
ATOM 1495 C C . LYS A 1 199 ? 42.462 10.126 50.826 1.00 23.32 199 LYS A C 1
ATOM 1496 O O . LYS A 1 199 ? 42.773 11.328 50.901 1.00 22.35 199 LYS A O 1
ATOM 1498 N N . VAL A 1 200 ? 41.507 9.682 50.015 1.00 24.18 200 VAL A N 1
ATOM 1499 C CA . VAL A 1 200 ? 40.852 10.606 49.087 1.00 26.13 200 VAL A CA 1
ATOM 1500 C C . VAL A 1 200 ? 39.420 11.116 49.286 1.00 28.05 200 VAL A C 1
ATOM 1501 O O . VAL A 1 200 ? 39.248 12.304 49.468 1.00 30.36 200 VAL A O 1
ATOM 1505 N N . LEU A 1 201 ? 38.379 10.320 49.295 1.00 28.21 201 LEU A N 1
ATOM 1506 C CA . LEU A 1 201 ? 37.050 10.988 49.454 1.00 27.57 201 LEU A CA 1
ATOM 1507 C C . LEU A 1 201 ? 36.558 11.741 48.172 1.00 27.94 201 LEU A C 1
ATOM 1508 O O . LEU A 1 201 ? 37.028 12.835 47.787 1.00 26.90 201 LEU A O 1
ATOM 1513 N N . ASP A 1 202 ? 35.569 11.145 47.537 1.00 27.71 202 ASP A N 1
ATOM 1514 C CA . ASP A 1 202 ? 34.972 11.694 46.327 1.00 28.02 202 ASP A CA 1
ATOM 1515 C C . ASP A 1 202 ? 33.556 12.005 46.804 1.00 27.59 202 ASP A C 1
ATOM 1516 O O . ASP A 1 202 ? 32.768 11.097 47.098 1.00 25.77 202 ASP A O 1
ATOM 1521 N N . VAL A 1 203 ? 33.255 13.290 46.912 1.00 26.45 203 VAL A N 1
ATOM 1522 C CA . VAL A 1 203 ? 31.976 13.714 47.436 1.00 27.31 203 VAL A CA 1
ATOM 1523 C C . VAL A 1 203 ? 30.792 13.704 46.489 1.00 28.65 203 VAL A C 1
ATOM 1524 O O . VAL A 1 203 ? 29.699 13.301 46.871 1.00 30.43 203 VAL A O 1
ATOM 1528 N N . GLY A 1 204 ? 30.961 14.154 45.263 1.00 27.90 204 GLY A N 1
ATOM 1529 C CA . GLY A 1 204 ? 29.777 14.115 44.411 1.00 31.02 204 GLY A CA 1
ATOM 1530 C C . GLY A 1 204 ? 29.633 12.788 43.697 1.00 29.34 204 GLY A C 1
ATOM 1531 O O . GLY A 1 204 ? 29.284 12.749 42.544 1.00 30.94 204 GLY A O 1
ATOM 1532 N N . CYS A 1 205 ? 29.939 11.711 44.395 1.00 30.23 205 CYS A N 1
ATOM 1533 C CA . CYS A 1 205 ? 29.890 10.353 43.888 1.00 28.69 205 CYS A CA 1
ATOM 1534 C C . CYS A 1 205 ? 29.527 9.932 42.460 1.00 27.66 205 CYS A C 1
ATOM 1535 O O . CYS A 1 205 ? 30.378 9.538 41.669 1.00 27.17 205 CYS A O 1
ATOM 1538 N N . GLY A 1 206 ? 28.228 9.955 42.185 1.00 25.39 206 GLY A N 1
ATOM 1539 C CA . GLY A 1 206 ? 27.721 9.527 40.898 1.00 22.55 206 GLY A CA 1
ATOM 1540 C C . GLY A 1 206 ? 27.873 8.010 40.844 1.00 21.38 206 GLY A C 1
ATOM 1541 O O . GLY A 1 206 ? 27.607 7.319 41.816 1.00 21.56 206 GLY A O 1
ATOM 1542 N N . ALA A 1 207 ? 28.323 7.494 39.713 1.00 20.06 207 ALA A N 1
ATOM 1543 C CA . ALA A 1 207 ? 28.516 6.054 39.574 1.00 21.32 207 ALA A CA 1
ATOM 1544 C C . ALA A 1 207 ? 29.953 5.663 39.930 1.00 21.16 207 ALA A C 1
ATOM 1545 O O . ALA A 1 207 ? 30.347 4.511 39.767 1.00 24.97 207 ALA A O 1
ATOM 1547 N N . GLY A 1 208 ? 30.753 6.630 40.376 1.00 22.75 208 GLY A N 1
ATOM 1548 C CA . GLY A 1 208 ? 32.123 6.339 40.762 1.00 20.45 208 GLY A CA 1
ATOM 1549 C C . GLY A 1 208 ? 33.179 6.342 39.684 1.00 20.12 208 GLY A C 1
ATOM 1550 O O . GLY A 1 208 ? 34.305 5.927 39.931 1.00 19.04 208 GLY A O 1
ATOM 1551 N N . VAL A 1 209 ? 32.832 6.822 38.490 1.00 19.38 209 VAL A N 1
ATOM 1552 C CA . VAL A 1 209 ? 33.788 6.872 37.376 1.00 21.14 209 VAL A CA 1
ATOM 1553 C C . VAL A 1 209 ? 35.072 7.640 37.723 1.00 21.25 209 VAL A C 1
ATOM 1554 O O . VAL A 1 209 ? 36.170 7.208 37.396 1.00 21.87 209 VAL A O 1
ATOM 1558 N N . LEU A 1 210 ? 34.941 8.773 38.396 1.00 21.21 210 LEU A N 1
ATOM 1559 C CA . LEU A 1 210 ? 36.113 9.571 38.749 1.00 23.00 210 LEU A CA 1
ATOM 1560 C C . LEU A 1 210 ? 37.071 8.742 39.615 1.00 21.70 210 LEU A C 1
ATOM 1561 O O . LEU A 1 210 ? 38.274 8.676 39.356 1.00 20.35 210 LEU A O 1
ATOM 1566 N N . SER A 1 211 ? 36.510 8.084 40.624 1.00 20.23 211 SER A N 1
ATOM 1567 C CA . SER A 1 211 ? 37.282 7.270 41.573 1.00 20.74 211 SER A CA 1
ATOM 1568 C C . SER A 1 211 ? 38.058 6.104 40.950 1.00 20.68 211 SER A C 1
ATOM 1569 O O . SER A 1 211 ? 39.245 5.861 41.297 1.00 21.43 211 SER A O 1
ATOM 1572 N N . VAL A 1 212 ? 37.407 5.364 40.051 1.00 20.26 212 VAL A N 1
ATOM 1573 C CA . VAL A 1 212 ? 38.094 4.238 39.422 1.00 19.97 212 VAL A CA 1
ATOM 1574 C C . VAL A 1 212 ? 39.109 4.735 38.407 1.00 19.51 212 VAL A C 1
ATOM 1575 O O . VAL A 1 212 ? 40.131 4.093 38.183 1.00 18.52 212 VAL A O 1
ATOM 1579 N N . ALA A 1 213 ? 38.877 5.912 37.827 1.00 16.07 213 ALA A N 1
ATOM 1580 C CA . ALA A 1 213 ? 39.853 6.434 36.866 1.00 16.14 213 ALA A CA 1
ATOM 1581 C C . ALA A 1 213 ? 41.063 6.936 37.675 1.00 17.26 213 ALA A C 1
ATOM 1582 O O . ALA A 1 213 ? 42.226 6.769 37.287 1.00 17.19 213 ALA A O 1
ATOM 1584 N N . PHE A 1 214 ? 40.787 7.539 38.824 1.00 18.57 214 PHE A N 1
ATOM 1585 C CA . PHE A 1 214 ? 41.868 8.013 39.707 1.00 19.76 214 PHE A CA 1
ATOM 1586 C C . PHE A 1 214 ? 42.697 6.779 40.202 1.00 20.23 214 PHE A C 1
ATOM 1587 O O . PHE A 1 214 ? 43.917 6.717 40.080 1.00 19.95 214 PHE A O 1
ATOM 1595 N N . ALA A 1 215 ? 42.002 5.785 40.732 1.00 20.53 215 ALA A N 1
ATOM 1596 C CA . ALA A 1 215 ? 42.650 4.581 41.238 1.00 21.54 215 ALA A CA 1
ATOM 1597 C C . ALA A 1 215 ? 43.468 3.866 40.188 1.00 23.36 215 ALA A C 1
ATOM 1598 O O . ALA A 1 215 ? 44.485 3.232 40.521 1.00 23.33 215 ALA A O 1
ATOM 1600 N N . ARG A 1 216 ? 43.046 3.950 38.920 1.00 23.68 216 ARG A N 1
ATOM 1601 C CA . ARG A 1 216 ? 43.808 3.273 37.876 1.00 22.83 216 ARG A CA 1
ATOM 1602 C C . ARG A 1 216 ? 45.271 3.754 37.763 1.00 23.74 216 ARG A C 1
ATOM 1603 O O . ARG A 1 216 ? 46.190 2.945 37.559 1.00 23.88 216 ARG A O 1
ATOM 1611 N N . HIS A 1 217 ? 45.514 5.051 37.885 1.00 23.27 217 HIS A N 1
ATOM 1612 C CA . HIS A 1 217 ? 46.897 5.474 37.814 1.00 23.28 217 HIS A CA 1
ATOM 1613 C C . HIS A 1 217 ? 47.526 5.708 39.195 1.00 22.36 217 HIS A C 1
ATOM 1614 O O . HIS A 1 217 ? 48.745 5.820 39.302 1.00 21.52 217 HIS A O 1
ATOM 1621 N N . SER A 1 218 ? 46.701 5.763 40.246 1.00 20.76 218 SER A N 1
ATOM 1622 C CA . SER A 1 218 ? 47.198 5.937 41.620 1.00 20.29 218 SER A CA 1
ATOM 1623 C C . SER A 1 218 ? 46.552 4.850 42.472 1.00 19.38 218 SER A C 1
ATOM 1624 O O . SER A 1 218 ? 45.738 5.105 43.333 1.00 21.14 218 SER A O 1
ATOM 1627 N N . PRO A 1 219 ? 46.952 3.603 42.238 1.00 19.30 219 PRO A N 1
ATOM 1628 C CA . PRO A 1 219 ? 46.445 2.416 42.919 1.00 20.93 219 PRO A CA 1
ATOM 1629 C C . PRO A 1 219 ? 46.547 2.308 44.420 1.00 22.57 219 PRO A C 1
ATOM 1630 O O . PRO A 1 219 ? 45.869 1.471 45.009 1.00 23.05 219 PRO A O 1
ATOM 1634 N N . LYS A 1 220 ? 47.354 3.173 45.035 1.00 24.18 220 LYS A N 1
ATOM 1635 C CA . LYS A 1 220 ? 47.550 3.173 46.485 1.00 26.59 220 LYS A CA 1
ATOM 1636 C C . LYS A 1 220 ? 46.583 4.096 47.196 1.00 27.03 220 LYS A C 1
ATOM 1637 O O . LYS A 1 220 ? 46.455 4.023 48.406 1.00 26.80 220 LYS A O 1
ATOM 1643 N N . ILE A 1 221 ? 45.902 4.975 46.472 1.00 26.63 221 ILE A N 1
ATOM 1644 C CA . ILE A 1 221 ? 44.992 5.865 47.169 1.00 25.70 221 ILE A CA 1
ATOM 1645 C C . ILE A 1 221 ? 43.995 5.044 47.973 1.00 24.84 221 ILE A C 1
ATOM 1646 O O . ILE A 1 221 ? 43.703 3.894 47.633 1.00 25.68 221 ILE A O 1
ATOM 1651 N N . ARG A 1 222 ? 43.513 5.605 49.069 1.00 23.94 222 ARG A N 1
ATOM 1652 C CA . ARG A 1 222 ? 42.545 4.912 49.895 1.00 24.01 222 ARG A CA 1
ATOM 1653 C C . ARG A 1 222 ? 41.253 5.703 49.754 1.00 23.73 222 ARG A C 1
ATOM 1654 O O . ARG A 1 222 ? 41.121 6.845 50.201 1.00 19.61 222 ARG A O 1
ATOM 1662 N N . LEU A 1 223 ? 40.304 5.056 49.090 1.00 23.62 223 LEU A N 1
ATOM 1663 C CA . LEU A 1 223 ? 39.019 5.654 48.732 1.00 23.17 223 LEU A CA 1
ATOM 1664 C C . LEU A 1 223 ? 37.784 5.624 49.635 1.00 22.82 223 LEU A C 1
ATOM 1665 O O . LEU A 1 223 ? 37.403 4.561 50.164 1.00 21.90 223 LEU A O 1
ATOM 1670 N N . THR A 1 224 ? 37.139 6.787 49.751 1.00 19.80 224 THR A N 1
ATOM 1671 C CA . THR A 1 224 ? 35.845 6.907 50.422 1.00 20.84 224 THR A CA 1
ATOM 1672 C C . THR A 1 224 ? 34.942 7.687 49.425 1.00 20.39 224 THR A C 1
ATOM 1673 O O . THR A 1 224 ? 35.350 8.712 48.854 1.00 19.73 224 THR A O 1
ATOM 1677 N N . LEU A 1 225 ? 33.735 7.174 49.204 1.00 20.96 225 LEU A N 1
ATOM 1678 C CA . LEU A 1 225 ? 32.782 7.784 48.285 1.00 20.11 225 LEU A CA 1
ATOM 1679 C C . LEU A 1 225 ? 31.474 8.005 49.028 1.00 20.19 225 LEU A C 1
ATOM 1680 O O . LEU A 1 225 ? 31.077 7.167 49.848 1.00 21.69 225 LEU A O 1
ATOM 1685 N N . CYS A 1 226 ? 30.811 9.120 48.759 1.00 19.56 226 CYS A N 1
ATOM 1686 C CA . CYS A 1 226 ? 29.502 9.363 49.345 1.00 19.94 226 CYS A CA 1
ATOM 1687 C C . CYS A 1 226 ? 28.636 10.161 48.361 1.00 19.42 226 CYS A C 1
ATOM 1688 O O . CYS A 1 226 ? 29.154 10.844 47.480 1.00 16.88 226 CYS A O 1
ATOM 1691 N N . ASP A 1 227 ? 27.321 10.041 48.498 1.00 18.35 227 ASP A N 1
ATOM 1692 C CA . ASP A 1 227 ? 26.362 10.731 47.612 1.00 19.61 227 ASP A CA 1
ATOM 1693 C C . ASP A 1 227 ? 25.040 10.674 48.369 1.00 19.60 227 ASP A C 1
ATOM 1694 O O . ASP A 1 227 ? 24.899 9.880 49.320 1.00 19.30 227 ASP A O 1
ATOM 1699 N N . VAL A 1 228 ? 24.075 11.497 47.973 1.00 17.34 228 VAL A N 1
ATOM 1700 C CA . VAL A 1 228 ? 22.791 11.500 48.677 1.00 16.78 228 VAL A CA 1
ATOM 1701 C C . VAL A 1 228 ? 21.854 10.445 48.115 1.00 16.43 228 VAL A C 1
ATOM 1702 O O . VAL A 1 228 ? 20.906 9.986 48.784 1.00 16.65 228 VAL A O 1
ATOM 1706 N N . SER A 1 229 ? 22.086 10.132 46.855 1.00 16.75 229 SER A N 1
ATOM 1707 C CA . SER A 1 229 ? 21.250 9.199 46.116 1.00 19.49 229 SER A CA 1
ATOM 1708 C C . SER A 1 229 ? 21.561 7.708 46.317 1.00 18.36 229 SER A C 1
ATOM 1709 O O . SER A 1 229 ? 22.698 7.288 46.151 1.00 20.05 229 SER A O 1
ATOM 1712 N N . ALA A 1 230 ? 20.533 6.931 46.658 1.00 19.82 230 ALA A N 1
ATOM 1713 C CA . ALA A 1 230 ? 20.696 5.503 46.840 1.00 19.27 230 ALA A CA 1
ATOM 1714 C C . ALA A 1 230 ? 21.216 4.864 45.522 1.00 19.85 230 ALA A C 1
ATOM 1715 O O . ALA A 1 230 ? 22.136 4.021 45.543 1.00 20.96 230 ALA A O 1
ATOM 1717 N N . PRO A 1 231 ? 20.618 5.236 44.359 1.00 20.93 231 PRO A N 1
ATOM 1718 C CA . PRO A 1 231 ? 21.116 4.649 43.112 1.00 20.35 231 PRO A CA 1
ATOM 1719 C C . PRO A 1 231 ? 22.606 4.912 42.926 1.00 20.86 231 PRO A C 1
ATOM 1720 O O . PRO A 1 231 ? 23.364 3.998 42.550 1.00 21.14 231 PRO A O 1
ATOM 1724 N N . ALA A 1 232 ? 23.020 6.149 43.205 1.00 18.84 232 ALA A N 1
ATOM 1725 C CA . ALA A 1 232 ? 24.411 6.526 43.085 1.00 18.93 232 ALA A CA 1
ATOM 1726 C C . ALA A 1 232 ? 25.269 5.689 44.052 1.00 18.29 232 ALA A C 1
ATOM 1727 O O . ALA A 1 232 ? 26.357 5.249 43.676 1.00 18.52 232 ALA A O 1
ATOM 1729 N N . VAL A 1 233 ? 24.785 5.473 45.281 1.00 19.87 233 VAL A N 1
ATOM 1730 C CA . VAL A 1 233 ? 25.538 4.669 46.252 1.00 21.33 233 VAL A CA 1
ATOM 1731 C C . VAL A 1 233 ? 25.666 3.219 45.719 1.00 20.31 233 VAL A C 1
ATOM 1732 O O . VAL A 1 233 ? 26.728 2.644 45.762 1.00 19.80 233 VAL A O 1
ATOM 1736 N N . GLU A 1 234 ? 24.570 2.668 45.205 1.00 20.78 234 GLU A N 1
ATOM 1737 C CA . GLU A 1 234 ? 24.566 1.308 44.653 1.00 20.95 234 GLU A CA 1
ATOM 1738 C C . GLU A 1 234 ? 25.444 1.210 43.416 1.00 20.44 234 GLU A C 1
ATOM 1739 O O . GLU A 1 234 ? 26.263 0.318 43.316 1.00 21.00 234 GLU A O 1
ATOM 1745 N N . ALA A 1 235 ? 25.283 2.137 42.482 1.00 19.48 235 ALA A N 1
ATOM 1746 C CA . ALA A 1 235 ? 26.077 2.128 41.263 1.00 20.71 235 ALA A CA 1
ATOM 1747 C C . ALA A 1 235 ? 27.560 2.205 41.551 1.00 21.25 235 ALA A C 1
ATOM 1748 O O . ALA A 1 235 ? 28.343 1.465 40.950 1.00 21.96 235 ALA A O 1
ATOM 1750 N N . SER A 1 236 ? 27.955 3.099 42.463 1.00 20.24 236 SER A N 1
ATOM 1751 C CA . SER A 1 236 ? 29.375 3.267 42.780 1.00 20.32 236 SER A CA 1
ATOM 1752 C C . SER A 1 236 ? 30.023 2.014 43.329 1.00 18.67 236 SER A C 1
ATOM 1753 O O . SER A 1 236 ? 31.106 1.630 42.889 1.00 17.30 236 SER A O 1
ATOM 1756 N N . ARG A 1 237 ? 29.364 1.360 44.279 1.00 20.44 237 ARG A N 1
ATOM 1757 C CA . ARG A 1 237 ? 29.934 0.146 44.843 1.00 22.11 237 ARG A CA 1
ATOM 1758 C C . ARG A 1 237 ? 30.126 -0.877 43.742 1.00 21.91 237 ARG A C 1
ATOM 1759 O O . ARG A 1 237 ? 31.192 -1.482 43.612 1.00 22.60 237 ARG A O 1
ATOM 1767 N N . ALA A 1 238 ? 29.103 -1.041 42.911 1.00 20.20 238 ALA A N 1
ATOM 1768 C CA . ALA A 1 238 ? 29.188 -2.018 41.822 1.00 20.14 238 ALA A CA 1
ATOM 1769 C C . ALA A 1 238 ? 30.307 -1.682 40.832 1.00 20.41 238 ALA A C 1
ATOM 1770 O O . ALA A 1 238 ? 31.031 -2.580 40.374 1.00 20.80 238 ALA A O 1
ATOM 1772 N N . THR A 1 239 ? 30.463 -0.394 40.518 1.00 19.74 239 THR A N 1
ATOM 1773 C CA . THR A 1 239 ? 31.505 0.092 39.598 1.00 20.39 239 THR A CA 1
ATOM 1774 C C . THR A 1 239 ? 32.924 -0.088 40.210 1.00 22.00 239 THR A C 1
ATOM 1775 O O . THR A 1 239 ? 33.868 -0.454 39.510 1.00 21.51 239 THR A O 1
ATOM 1779 N N . LEU A 1 240 ? 33.081 0.154 41.512 1.00 23.60 240 LEU A N 1
ATOM 1780 C CA . LEU A 1 240 ? 34.389 -0.041 42.132 1.00 24.63 240 LEU A CA 1
ATOM 1781 C C . LEU A 1 240 ? 34.747 -1.526 42.001 1.00 23.25 240 LEU A C 1
ATOM 1782 O O . LEU A 1 240 ? 35.829 -1.892 41.509 1.00 22.23 240 LEU A O 1
ATOM 1787 N N . ALA A 1 241 ? 33.824 -2.367 42.444 1.00 23.31 241 ALA A N 1
ATOM 1788 C CA . ALA A 1 241 ? 33.986 -3.822 42.379 1.00 24.41 241 ALA A CA 1
ATOM 1789 C C . ALA A 1 241 ? 34.337 -4.234 40.950 1.00 25.32 241 ALA A C 1
ATOM 1790 O O . ALA A 1 241 ? 35.345 -4.907 40.692 1.00 23.83 241 ALA A O 1
ATOM 1792 N N . ALA A 1 242 ? 33.514 -3.780 40.011 1.00 25.74 242 ALA A N 1
ATOM 1793 C CA . ALA A 1 242 ? 33.718 -4.121 38.616 1.00 24.49 242 ALA A CA 1
ATOM 1794 C C . ALA A 1 242 ? 35.093 -3.713 38.121 1.00 24.82 242 ALA A C 1
ATOM 1795 O O . ALA A 1 242 ? 35.529 -4.175 37.076 1.00 24.70 242 ALA A O 1
ATOM 1797 N N . ASN A 1 243 ? 35.792 -2.828 38.833 1.00 24.45 243 ASN A N 1
ATOM 1798 C CA . ASN A 1 243 ? 37.131 -2.447 38.349 1.00 24.02 243 ASN A CA 1
ATOM 1799 C C . ASN A 1 243 ? 38.266 -2.837 39.293 1.00 25.53 243 ASN A C 1
ATOM 1800 O O . ASN A 1 243 ? 39.355 -2.240 39.228 1.00 24.27 243 ASN A O 1
ATOM 1805 N N . GLY A 1 244 ? 38.033 -3.826 40.166 1.00 26.26 244 GLY A N 1
ATOM 1806 C CA . GLY A 1 244 ? 39.077 -4.226 41.109 1.00 25.58 244 GLY A CA 1
ATOM 1807 C C . GLY A 1 244 ? 39.588 -3.107 42.028 1.00 26.62 244 GLY A C 1
ATOM 1808 O O . GLY A 1 244 ? 40.751 -3.079 42.422 1.00 26.45 244 GLY A O 1
ATOM 1809 N N . VAL A 1 245 ? 38.715 -2.181 42.390 1.00 25.37 245 VAL A N 1
ATOM 1810 C CA . VAL A 1 245 ? 39.105 -1.072 43.251 1.00 25.42 245 VAL A CA 1
ATOM 1811 C C . VAL A 1 245 ? 38.425 -1.181 44.607 1.00 26.95 245 VAL A C 1
ATOM 1812 O O . VAL A 1 245 ? 37.201 -1.340 44.684 1.00 27.71 245 VAL A O 1
ATOM 1816 N N . GLU A 1 246 ? 39.218 -1.110 45.675 1.00 27.01 246 GLU A N 1
ATOM 1817 C CA . GLU A 1 246 ? 38.670 -1.156 47.023 1.00 29.51 246 GLU A CA 1
ATOM 1818 C C . GLU A 1 246 ? 38.159 0.249 47.371 1.00 29.60 246 GLU A C 1
ATOM 1819 O O . GLU A 1 246 ? 38.567 1.234 46.761 1.00 28.03 246 GLU A O 1
ATOM 1825 N N . GLY A 1 247 ? 37.267 0.357 48.344 1.00 29.37 247 GLY A N 1
ATOM 1826 C CA . GLY A 1 247 ? 36.777 1.671 48.703 1.00 29.82 247 GLY A CA 1
ATOM 1827 C C . GLY A 1 247 ? 35.534 1.574 49.554 1.00 30.36 247 GLY A C 1
ATOM 1828 O O . GLY A 1 247 ? 34.798 0.597 49.502 1.00 29.33 247 GLY A O 1
ATOM 1829 N N . GLU A 1 248 ? 35.308 2.580 50.369 1.00 29.66 248 GLU A N 1
ATOM 1830 C CA . GLU A 1 248 ? 34.122 2.571 51.196 1.00 29.90 248 GLU A CA 1
ATOM 1831 C C . GLU A 1 248 ? 33.131 3.545 50.544 1.00 27.56 248 GLU A C 1
ATOM 1832 O O . GLU A 1 248 ? 33.492 4.662 50.209 1.00 26.98 248 GLU A O 1
ATOM 1838 N N . VAL A 1 249 ? 31.894 3.103 50.360 1.00 25.59 249 VAL A N 1
ATOM 1839 C CA . VAL A 1 249 ? 30.854 3.930 49.766 1.00 22.95 249 VAL A CA 1
ATOM 1840 C C . VAL A 1 249 ? 29.651 4.035 50.715 1.00 22.80 249 VAL A C 1
ATOM 1841 O O . VAL A 1 249 ? 29.161 3.031 51.218 1.00 21.54 249 VAL A O 1
ATOM 1845 N N . PHE A 1 250 ? 29.169 5.255 50.971 1.00 21.62 250 PHE A N 1
ATOM 1846 C CA . PHE A 1 250 ? 28.005 5.381 51.822 1.00 21.41 250 PHE A CA 1
ATOM 1847 C C . PHE A 1 250 ? 27.186 6.601 51.477 1.00 22.45 250 PHE A C 1
ATOM 1848 O O . PHE A 1 250 ? 27.661 7.519 50.818 1.00 20.72 250 PHE A O 1
ATOM 1856 N N . ALA A 1 251 ? 25.945 6.610 51.931 1.00 21.19 251 ALA A N 1
ATOM 1857 C CA . ALA A 1 251 ? 25.077 7.727 51.642 1.00 21.37 251 ALA A CA 1
ATOM 1858 C C . ALA A 1 251 ? 25.445 8.818 52.602 1.00 22.07 251 ALA A C 1
ATOM 1859 O O . ALA A 1 251 ? 25.847 8.547 53.730 1.00 20.54 251 ALA A O 1
ATOM 1861 N N . SER A 1 252 ? 25.301 10.058 52.171 1.00 22.68 252 SER A N 1
ATOM 1862 C CA . SER A 1 252 ? 25.629 11.164 53.053 1.00 23.20 252 SER A CA 1
ATOM 1863 C C . SER A 1 252 ? 25.022 12.418 52.478 1.00 22.94 252 SER A C 1
ATOM 1864 O O . SER A 1 252 ? 24.867 12.524 51.262 1.00 24.47 252 SER A O 1
ATOM 1867 N N . ASN A 1 253 ? 24.673 13.369 53.334 1.00 22.70 253 ASN A N 1
ATOM 1868 C CA . ASN A 1 253 ? 24.139 14.636 52.831 1.00 22.96 253 ASN A CA 1
ATOM 1869 C C . ASN A 1 253 ? 25.385 15.500 52.854 1.00 23.33 253 ASN A C 1
ATOM 1870 O O . ASN A 1 253 ? 25.626 16.223 53.818 1.00 24.39 253 ASN A O 1
ATOM 1875 N N . VAL A 1 254 ? 26.176 15.401 51.789 1.00 23.06 254 VAL A N 1
ATOM 1876 C CA . VAL A 1 254 ? 27.447 16.103 51.658 1.00 23.40 254 VAL A CA 1
ATOM 1877 C C . VAL A 1 254 ? 28.350 15.477 52.749 1.00 23.99 254 VAL A C 1
ATOM 1878 O O . VAL A 1 254 ? 28.582 14.265 52.701 1.00 21.95 254 VAL A O 1
ATOM 1882 N N . PHE A 1 255 ? 28.818 16.257 53.735 1.00 23.82 255 PHE A N 1
ATOM 1883 C CA . PHE A 1 255 ? 29.693 15.716 54.799 1.00 25.71 255 PHE A CA 1
ATOM 1884 C C . PHE A 1 255 ? 28.984 15.189 56.070 1.00 26.13 255 PHE A C 1
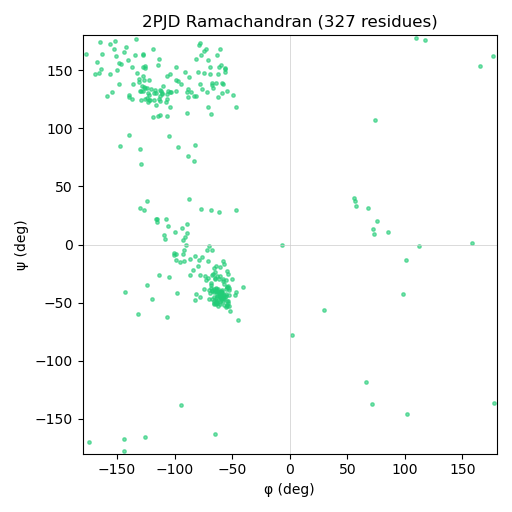ATOM 1885 O O . PHE A 1 255 ? 29.651 14.831 57.025 1.00 26.56 255 PHE A O 1
ATOM 1893 N N . SER A 1 256 ? 27.657 15.127 56.076 1.00 26.51 256 SER A N 1
ATOM 1894 C CA . SER A 1 256 ? 26.919 14.702 57.263 1.00 27.15 256 SER A CA 1
ATOM 1895 C C . SER A 1 256 ? 27.356 13.355 57.852 1.00 27.54 256 SER A C 1
ATOM 1896 O O . SER A 1 256 ? 27.359 13.181 59.081 1.00 26.87 256 SER A O 1
ATOM 1899 N N . GLU A 1 257 ? 27.708 12.402 56.996 1.00 26.85 257 GLU A N 1
ATOM 1900 C CA . GLU A 1 257 ? 28.137 11.114 57.505 1.00 27.09 257 GLU A CA 1
ATOM 1901 C C . GLU A 1 257 ? 29.643 10.889 57.295 1.00 26.68 257 GLU A C 1
ATOM 1902 O O . GLU A 1 257 ? 30.173 9.813 57.539 1.00 25.56 257 GLU A O 1
ATOM 1908 N N . VAL A 1 258 ? 30.349 11.919 56.859 1.00 26.00 258 VAL A N 1
ATOM 1909 C CA . VAL A 1 258 ? 31.773 11.741 56.684 1.00 26.88 258 VAL A CA 1
ATOM 1910 C C . VAL A 1 258 ? 32.478 11.888 58.044 1.00 27.93 258 VAL A C 1
ATOM 1911 O O . VAL A 1 258 ? 32.262 12.865 58.762 1.00 27.20 258 VAL A O 1
ATOM 1915 N N . LYS A 1 259 ? 33.298 10.900 58.396 1.00 27.19 259 LYS A N 1
ATOM 1916 C CA . LYS A 1 259 ? 34.036 10.912 59.662 1.00 27.96 259 LYS A CA 1
ATOM 1917 C C . LYS A 1 259 ? 35.532 10.821 59.408 1.00 25.89 259 LYS A C 1
ATOM 1918 O O . LYS A 1 259 ? 35.968 9.893 58.743 1.00 27.52 259 LYS A O 1
ATOM 1924 N N . GLY A 1 260 ? 36.316 11.771 59.915 1.00 23.03 260 GLY A N 1
ATOM 1925 C CA . GLY A 1 260 ? 37.747 11.720 59.687 1.00 23.13 260 GLY A CA 1
ATOM 1926 C C . GLY A 1 260 ? 38.312 12.778 58.747 1.00 22.55 260 GLY A C 1
ATOM 1927 O O . GLY A 1 260 ? 37.588 13.592 58.172 1.00 22.97 260 GLY A O 1
ATOM 1928 N N . ARG A 1 261 ? 39.631 12.754 58.573 1.00 22.61 261 ARG A N 1
ATOM 1929 C CA . ARG A 1 261 ? 40.285 13.723 57.712 1.00 23.23 261 ARG A CA 1
ATOM 1930 C C . ARG A 1 261 ? 40.905 13.048 56.494 1.00 21.76 261 ARG A C 1
ATOM 1931 O O . ARG A 1 261 ? 41.265 11.884 56.561 1.00 19.93 261 ARG A O 1
ATOM 1939 N N . PHE A 1 262 ? 41.058 13.794 55.404 1.00 20.10 262 PHE A N 1
ATOM 1940 C CA . PHE A 1 262 ? 41.575 13.241 54.154 1.00 20.47 262 PHE A CA 1
ATOM 1941 C C . PHE A 1 262 ? 42.742 14.037 53.595 1.00 20.74 262 PHE A C 1
ATOM 1942 O O . PHE A 1 262 ? 42.977 15.160 54.008 1.00 21.28 262 PHE A O 1
ATOM 1950 N N . ASP A 1 263 ? 43.489 13.442 52.681 1.00 20.13 263 ASP A N 1
ATOM 1951 C CA . ASP A 1 263 ? 44.597 14.156 52.064 1.00 23.07 263 ASP A CA 1
ATOM 1952 C C . ASP A 1 263 ? 44.113 14.918 50.820 1.00 24.69 263 ASP A C 1
ATOM 1953 O O . ASP A 1 263 ? 44.729 15.899 50.392 1.00 25.35 263 ASP A O 1
ATOM 1966 N N . ILE A 1 265 ? 40.232 16.019 48.764 1.00 23.96 265 ILE A N 1
ATOM 1967 C CA . ILE A 1 265 ? 38.794 15.886 48.591 1.00 22.96 265 ILE A CA 1
ATOM 1968 C C . ILE A 1 265 ? 38.512 16.399 47.184 1.00 23.41 265 ILE A C 1
ATOM 1969 O O . ILE A 1 265 ? 38.946 17.503 46.803 1.00 24.00 265 ILE A O 1
ATOM 1974 N N . ILE A 1 266 ? 37.810 15.589 46.398 1.00 24.47 266 ILE A N 1
ATOM 1975 C CA . ILE A 1 266 ? 37.500 15.952 45.031 1.00 23.80 266 ILE A CA 1
ATOM 1976 C C . ILE A 1 266 ? 36.016 15.872 44.809 1.00 25.12 266 ILE A C 1
ATOM 1977 O O . ILE A 1 266 ? 35.296 15.133 45.500 1.00 23.98 266 ILE A O 1
ATOM 1982 N N . SER A 1 267 ? 35.538 16.652 43.852 1.00 25.35 267 SER A N 1
ATOM 1983 C CA . SER A 1 267 ? 34.131 16.663 43.576 1.00 25.62 267 SER A CA 1
ATOM 1984 C C . SER A 1 267 ? 33.864 17.333 42.237 1.00 26.37 267 SER A C 1
ATOM 1985 O O . SER A 1 267 ? 34.618 18.220 41.805 1.00 26.28 267 SER A O 1
ATOM 1988 N N . ASN A 1 268 ? 32.815 16.842 41.571 1.00 25.76 268 ASN A N 1
ATOM 1989 C CA . ASN A 1 268 ? 32.357 17.365 40.286 1.00 27.44 268 ASN A CA 1
ATOM 1990 C C . ASN A 1 268 ? 30.868 17.551 40.583 1.00 27.75 268 ASN A C 1
ATOM 1991 O O . ASN A 1 268 ? 30.037 16.693 40.271 1.00 26.96 268 ASN A O 1
ATOM 1996 N N . PRO A 1 269 ? 30.514 18.675 41.226 1.00 27.38 269 PRO A N 1
ATOM 1997 C CA . PRO A 1 269 ? 29.109 18.936 41.580 1.00 28.39 269 PRO A CA 1
ATOM 1998 C C . PRO A 1 269 ? 28.207 19.065 40.366 1.00 27.78 269 PRO A C 1
ATOM 1999 O O . PRO A 1 269 ? 28.682 19.241 39.247 1.00 26.63 269 PRO A O 1
ATOM 2003 N N . PRO A 1 270 ? 26.891 18.961 40.563 1.00 29.13 270 PRO A N 1
ATOM 2004 C CA . PRO A 1 270 ? 26.013 19.103 39.384 1.00 30.61 270 PRO A CA 1
ATOM 2005 C C . PRO A 1 270 ? 25.913 20.597 39.021 1.00 32.61 270 PRO A C 1
ATOM 2006 O O . PRO A 1 270 ? 26.257 21.470 39.835 1.00 32.06 270 PRO A O 1
ATOM 2010 N N . PHE A 1 271 ? 25.460 20.927 37.813 1.00 34.48 271 PHE A N 1
ATOM 2011 C CA . PHE A 1 271 ? 25.322 22.349 37.535 1.00 35.01 271 PHE A CA 1
ATOM 2012 C C . PHE A 1 271 ? 24.061 22.766 38.273 1.00 36.99 271 PHE A C 1
ATOM 2013 O O . PHE A 1 271 ? 23.031 22.076 38.210 1.00 36.60 271 PHE A O 1
ATOM 2021 N N . HIS A 1 272 ? 24.155 23.883 38.987 1.00 39.37 272 HIS A N 1
ATOM 2022 C CA . HIS A 1 272 ? 23.022 24.425 39.728 1.00 41.49 272 HIS A CA 1
ATOM 2023 C C . HIS A 1 272 ? 21.889 24.872 38.785 1.00 42.89 272 HIS A C 1
ATOM 2024 O O . HIS A 1 272 ? 21.823 24.474 37.602 1.00 43.53 272 HIS A O 1
ATOM 2026 N N . ASP A 1 273 ? 20.982 25.683 39.317 1.00 43.03 273 ASP A N 1
ATOM 2027 C CA . ASP A 1 273 ? 19.873 26.173 38.518 1.00 44.09 273 ASP A CA 1
ATOM 2028 C C . ASP A 1 273 ? 19.769 27.673 38.723 1.00 44.58 273 ASP A C 1
ATOM 2029 O O . ASP A 1 273 ? 19.906 28.457 37.767 1.00 45.34 273 ASP A O 1
ATOM 2030 N N . GLY A 1 274 ? 19.551 28.064 39.977 1.00 44.29 274 GLY A N 1
ATOM 2031 C CA . GLY A 1 274 ? 19.422 29.472 40.317 1.00 44.67 274 GLY A CA 1
ATOM 2032 C C . GLY A 1 274 ? 20.726 30.106 40.782 1.00 44.82 274 GLY A C 1
ATOM 2033 O O . GLY A 1 274 ? 21.804 29.856 40.213 1.00 46.27 274 GLY A O 1
ATOM 2034 N N . MET A 1 275 ? 20.638 30.932 41.815 1.00 43.38 275 MET A N 1
ATOM 2035 C CA . MET A 1 275 ? 21.814 31.599 42.346 1.00 42.78 275 MET A CA 1
ATOM 2036 C C . MET A 1 275 ? 21.938 31.264 43.820 1.00 42.42 275 MET A C 1
ATOM 2037 O O . MET A 1 275 ? 23.041 31.112 44.355 1.00 42.79 275 MET A O 1
ATOM 2039 N N . GLN A 1 276 ? 20.791 31.141 44.473 1.00 41.97 276 GLN A N 1
ATOM 2040 C CA . GLN A 1 276 ? 20.752 30.832 45.897 1.00 41.22 276 GLN A CA 1
ATOM 2041 C C . GLN A 1 276 ? 21.012 29.345 46.091 1.00 40.25 276 GLN A C 1
ATOM 2042 O O . GLN A 1 276 ? 21.795 28.940 46.968 1.00 39.78 276 GLN A O 1
ATOM 2044 N N . THR A 1 277 ? 20.344 28.530 45.277 1.00 39.13 277 THR A N 1
ATOM 2045 C CA . THR A 1 277 ? 20.540 27.095 45.356 1.00 37.56 277 THR A CA 1
ATOM 2046 C C . THR A 1 277 ? 22.032 26.900 45.129 1.00 37.07 277 THR A C 1
ATOM 2047 O O . THR A 1 277 ? 22.682 26.193 45.892 1.00 37.19 277 THR A O 1
ATOM 2049 N N . SER A 1 278 ? 22.568 27.562 44.099 1.00 36.43 278 SER A N 1
ATOM 2050 C CA . SER A 1 278 ? 23.992 27.482 43.750 1.00 35.88 278 SER A CA 1
ATOM 2051 C C . SER A 1 278 ? 24.933 27.919 44.885 1.00 35.02 278 SER A C 1
ATOM 2052 O O . SER A 1 278 ? 25.911 27.211 45.197 1.00 33.78 278 SER A O 1
ATOM 2054 N N . LEU A 1 279 ? 24.656 29.078 45.486 1.00 33.87 279 LEU A N 1
ATOM 2055 C CA . LEU A 1 279 ? 25.490 29.582 46.576 1.00 34.35 279 LEU A CA 1
ATOM 2056 C C . LEU A 1 279 ? 25.499 28.604 47.742 1.00 34.65 279 LEU A C 1
ATOM 2057 O O . LEU A 1 279 ? 26.560 28.228 48.217 1.00 35.22 279 LEU A O 1
ATOM 2059 N N . ASP A 1 280 ? 24.315 28.192 48.184 1.00 34.05 280 ASP A N 1
ATOM 2060 C CA . ASP A 1 280 ? 24.185 27.271 49.293 1.00 33.86 280 ASP A CA 1
ATOM 2061 C C . ASP A 1 280 ? 25.000 26.015 49.067 1.00 34.24 280 ASP A C 1
ATOM 2062 O O . ASP A 1 280 ? 25.723 25.574 49.956 1.00 34.56 280 ASP A O 1
ATOM 2064 N N . ALA A 1 281 ? 24.858 25.428 47.883 1.00 32.86 281 ALA A N 1
ATOM 2065 C CA . ALA A 1 281 ? 25.564 24.213 47.560 1.00 31.59 281 ALA A CA 1
ATOM 2066 C C . ALA A 1 281 ? 27.083 24.411 47.639 1.00 31.17 281 ALA A C 1
ATOM 2067 O O . ALA A 1 281 ? 27.814 23.521 48.102 1.00 29.89 281 ALA A O 1
ATOM 2069 N N . ALA A 1 282 ? 27.544 25.568 47.174 1.00 30.04 282 ALA A N 1
ATOM 2070 C CA . ALA A 1 282 ? 28.958 25.897 47.182 1.00 30.32 282 ALA A CA 1
ATOM 2071 C C . ALA A 1 282 ? 29.467 26.066 48.625 1.00 30.05 282 ALA A C 1
ATOM 2072 O O . ALA A 1 282 ? 30.548 25.615 48.949 1.00 31.78 282 ALA A O 1
ATOM 2074 N N . GLN A 1 283 ? 28.660 26.687 49.487 1.00 28.57 283 GLN A N 1
ATOM 2075 C CA . GLN A 1 283 ? 29.023 26.920 50.871 1.00 28.02 283 GLN A CA 1
ATOM 2076 C C . GLN A 1 283 ? 29.164 25.622 51.671 1.00 27.94 283 GLN A C 1
ATOM 2077 O O . GLN A 1 283 ? 30.180 25.378 52.331 1.00 27.15 283 GLN A O 1
ATOM 2083 N N . THR A 1 284 ? 28.149 24.781 51.568 1.00 28.25 284 THR A N 1
ATOM 2084 C CA . THR A 1 284 ? 28.112 23.488 52.230 1.00 29.59 284 THR A CA 1
ATOM 2085 C C . THR A 1 284 ? 29.316 22.636 51.840 1.00 29.80 284 THR A C 1
ATOM 2086 O O . THR A 1 284 ? 29.960 21.995 52.685 1.00 30.05 284 THR A O 1
ATOM 2090 N N . LEU A 1 285 ? 29.627 22.613 50.553 1.00 28.73 285 LEU A N 1
ATOM 2091 C CA . LEU A 1 285 ? 30.752 21.816 50.124 1.00 28.38 285 LEU A CA 1
ATOM 2092 C C . LEU A 1 285 ? 32.062 22.361 50.682 1.00 28.13 285 LEU A C 1
ATOM 2093 O O . LEU A 1 285 ? 32.844 21.625 51.281 1.00 27.79 285 LEU A O 1
ATOM 2098 N N . ILE A 1 286 ? 32.295 23.652 50.500 1.00 28.55 286 ILE A N 1
ATOM 2099 C CA . ILE A 1 286 ? 33.551 24.249 50.943 1.00 29.61 286 ILE A CA 1
ATOM 2100 C C . ILE A 1 286 ? 33.726 24.357 52.458 1.00 29.85 286 ILE A C 1
ATOM 2101 O O . ILE A 1 286 ? 34.777 23.986 52.989 1.00 29.46 286 ILE A O 1
ATOM 2106 N N . ARG A 1 287 ? 32.702 24.834 53.149 1.00 29.45 287 ARG A N 1
ATOM 2107 C CA . ARG A 1 287 ? 32.769 24.960 54.598 1.00 31.01 287 ARG A CA 1
ATOM 2108 C C . ARG A 1 287 ? 32.883 23.593 55.273 1.00 31.13 287 ARG A C 1
ATOM 2109 O O . ARG A 1 287 ? 33.483 23.464 56.334 1.00 31.78 287 ARG A O 1
ATOM 2117 N N . GLY A 1 288 ? 32.332 22.557 54.651 1.00 30.70 288 GLY A N 1
ATOM 2118 C CA . GLY A 1 288 ? 32.445 21.230 55.240 1.00 29.87 288 GLY A CA 1
ATOM 2119 C C . GLY A 1 288 ? 33.833 20.657 54.987 1.00 30.09 288 GLY A C 1
ATOM 2120 O O . GLY A 1 288 ? 34.347 19.837 55.783 1.00 29.83 288 GLY A O 1
ATOM 2121 N N . ALA A 1 289 ? 34.460 21.116 53.899 1.00 27.77 289 ALA A N 1
ATOM 2122 C CA . ALA A 1 289 ? 35.782 20.635 53.531 1.00 28.99 289 ALA A CA 1
ATOM 2123 C C . ALA A 1 289 ? 36.905 20.946 54.532 1.00 29.31 289 ALA A C 1
ATOM 2124 O O . ALA A 1 289 ? 37.692 20.051 54.874 1.00 28.32 289 ALA A O 1
ATOM 2126 N N . VAL A 1 290 ? 37.003 22.198 54.987 1.00 29.66 290 VAL A N 1
ATOM 2127 C CA . VAL A 1 290 ? 38.048 22.554 55.960 1.00 29.99 290 VAL A CA 1
ATOM 2128 C C . VAL A 1 290 ? 38.032 21.658 57.187 1.00 29.28 290 VAL A C 1
ATOM 2129 O O . VAL A 1 290 ? 39.035 21.475 57.836 1.00 32.48 290 VAL A O 1
ATOM 2133 N N . ARG A 1 291 ? 36.887 21.083 57.488 1.00 28.55 291 ARG A N 1
ATOM 2134 C CA . ARG A 1 291 ? 36.742 20.229 58.656 1.00 28.85 291 ARG A CA 1
ATOM 2135 C C . ARG A 1 291 ? 37.218 18.790 58.435 1.00 27.89 291 ARG A C 1
ATOM 2136 O O . ARG A 1 291 ? 37.308 18.018 59.381 1.00 26.63 291 ARG A O 1
ATOM 2144 N N . HIS A 1 292 ? 37.515 18.423 57.189 1.00 26.15 292 HIS A N 1
ATOM 2145 C CA . HIS A 1 292 ? 37.896 17.048 56.905 1.00 24.73 292 HIS A CA 1
ATOM 2146 C C . HIS A 1 292 ? 39.146 16.850 56.098 1.00 23.96 292 HIS A C 1
ATOM 2147 O O . HIS A 1 292 ? 39.283 15.865 55.367 1.00 22.69 292 HIS A O 1
ATOM 2154 N N . LEU A 1 293 ? 40.088 17.768 56.272 1.00 23.84 293 LEU A N 1
ATOM 2155 C CA . LEU A 1 293 ? 41.329 17.743 55.521 1.00 24.15 293 LEU A CA 1
ATOM 2156 C C . LEU A 1 293 ? 42.539 17.668 56.437 1.00 24.75 293 LEU A C 1
ATOM 2157 O O . LEU A 1 293 ? 42.691 18.522 57.315 1.00 23.34 293 LEU A O 1
ATOM 2162 N N . ASN A 1 294 ? 43.398 16.665 56.257 1.00 25.47 294 ASN A N 1
ATOM 2163 C CA . ASN A 1 294 ? 44.614 16.608 57.071 1.00 26.76 294 ASN A CA 1
ATOM 2164 C C . ASN A 1 294 ? 45.390 17.889 56.771 1.00 28.59 294 ASN A C 1
ATOM 2165 O O . ASN A 1 294 ? 45.080 18.607 55.808 1.00 28.48 294 ASN A O 1
ATOM 2170 N N . SER A 1 295 ? 46.406 18.166 57.585 1.00 31.10 295 SER A N 1
ATOM 2171 C CA . SER A 1 295 ? 47.242 19.351 57.405 1.00 32.07 295 SER A CA 1
ATOM 2172 C C . SER A 1 295 ? 47.881 19.302 56.016 1.00 31.79 295 SER A C 1
ATOM 2173 O O . SER A 1 295 ? 48.452 18.286 55.623 1.00 31.78 295 SER A O 1
ATOM 2176 N N . GLY A 1 296 ? 47.790 20.387 55.262 1.00 30.29 296 GLY A N 1
ATOM 2177 C CA . GLY A 1 296 ? 48.357 20.345 53.921 1.00 31.07 296 GLY A CA 1
ATOM 2178 C C . GLY A 1 296 ? 47.539 19.506 52.917 1.00 30.22 296 GLY A C 1
ATOM 2179 O O . GLY A 1 296 ? 47.995 19.235 51.795 1.00 31.42 296 GLY A O 1
ATOM 2180 N N . GLY A 1 297 ? 46.343 19.080 53.310 1.00 29.57 297 GLY A N 1
ATOM 2181 C CA . GLY A 1 297 ? 45.511 18.315 52.393 1.00 29.68 297 GLY A CA 1
ATOM 2182 C C . GLY A 1 297 ? 44.946 19.275 51.358 1.00 29.89 297 GLY A C 1
ATOM 2183 O O . GLY A 1 297 ? 45.012 20.491 51.566 1.00 28.97 297 GLY A O 1
ATOM 2184 N N . GLU A 1 298 ? 44.383 18.744 50.267 1.00 29.19 298 GLU A N 1
ATOM 2185 C CA . GLU A 1 298 ? 43.810 19.563 49.200 1.00 28.45 298 GLU A CA 1
ATOM 2186 C C . GLU A 1 298 ? 42.334 19.320 48.886 1.00 27.14 298 GLU A C 1
ATOM 2187 O O . GLU A 1 298 ? 41.873 18.174 48.879 1.00 27.25 298 GLU A O 1
ATOM 2193 N N . LEU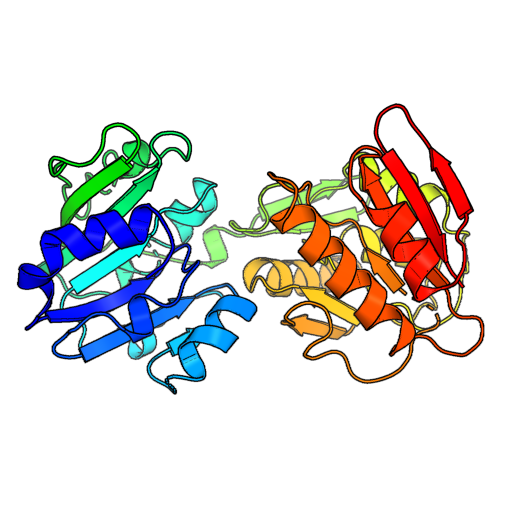 A 1 299 ? 41.606 20.396 48.595 1.00 26.03 299 LEU A N 1
ATOM 2194 C CA . LEU A 1 299 ? 40.221 20.296 48.162 1.00 24.30 299 LEU A CA 1
ATOM 2195 C C . LEU A 1 299 ? 40.291 20.625 46.659 1.00 25.55 299 LEU A C 1
ATOM 2196 O O . LEU A 1 299 ? 40.877 21.639 46.297 1.00 24.90 299 LEU A O 1
ATOM 2201 N N . ARG A 1 300 ? 39.770 19.749 45.785 1.00 25.27 300 ARG A N 1
ATOM 2202 C CA . ARG A 1 300 ? 39.756 20.015 44.331 1.00 24.10 300 ARG A CA 1
ATOM 2203 C C . ARG A 1 300 ? 38.332 19.884 43.781 1.00 24.50 300 ARG A C 1
ATOM 2204 O O . ARG A 1 300 ? 37.662 18.846 43.957 1.00 21.72 300 ARG A O 1
ATOM 2212 N N . ILE A 1 301 ? 37.876 20.948 43.113 1.00 24.54 301 ILE A N 1
ATOM 2213 C CA . ILE A 1 301 ? 36.513 21.019 42.545 1.00 23.48 301 ILE A CA 1
ATOM 2214 C C . ILE A 1 301 ? 36.537 21.437 41.058 1.00 22.87 301 ILE A C 1
ATOM 2215 O O . ILE A 1 301 ? 37.218 22.387 40.719 1.00 22.44 301 ILE A O 1
ATOM 2220 N N . VAL A 1 302 ? 35.815 20.732 40.179 1.00 22.51 302 VAL A N 1
ATOM 2221 C CA . VAL A 1 302 ? 35.722 21.154 38.766 1.00 21.59 302 VAL A CA 1
ATOM 2222 C C . VAL A 1 302 ? 34.253 21.621 38.692 1.00 21.63 302 VAL A C 1
ATOM 2223 O O . VAL A 1 302 ? 33.350 20.976 39.230 1.00 21.77 302 VAL A O 1
ATOM 2227 N N . ALA A 1 303 ? 34.026 22.757 38.051 1.00 21.43 303 ALA A N 1
ATOM 2228 C CA . ALA A 1 303 ? 32.702 23.324 37.981 1.00 20.65 303 ALA A CA 1
ATOM 2229 C C . ALA A 1 303 ? 32.653 24.443 36.936 1.00 20.99 303 ALA A C 1
ATOM 2230 O O . ALA A 1 303 ? 33.687 25.032 36.581 1.00 21.67 303 ALA A O 1
ATOM 2232 N N . ASN A 1 304 ? 31.453 24.715 36.437 1.00 20.58 304 ASN A N 1
ATOM 2233 C CA . ASN A 1 304 ? 31.269 25.796 35.473 1.00 22.12 304 ASN A CA 1
ATOM 2234 C C . ASN A 1 304 ? 31.763 27.120 36.124 1.00 21.97 304 ASN A C 1
ATOM 2235 O O . ASN A 1 304 ? 31.464 27.393 37.299 1.00 21.24 304 ASN A O 1
ATOM 2240 N N . ALA A 1 305 ? 32.468 27.953 35.359 1.00 22.85 305 ALA A N 1
ATOM 2241 C CA . ALA A 1 305 ? 33.039 29.211 35.864 1.00 23.85 305 ALA A CA 1
ATOM 2242 C C . ALA A 1 305 ? 32.037 30.269 36.321 1.00 24.86 305 ALA A C 1
ATOM 2243 O O . ALA A 1 305 ? 32.389 31.219 37.049 1.00 24.42 305 ALA A O 1
ATOM 2245 N N . PHE A 1 306 ? 30.798 30.114 35.876 1.00 24.46 306 PHE A N 1
ATOM 2246 C CA . PHE A 1 306 ? 29.739 31.033 36.211 1.00 24.74 306 PHE A CA 1
ATOM 2247 C C . PHE A 1 306 ? 29.304 30.911 37.677 1.00 27.06 306 PHE A C 1
ATOM 2248 O O . PHE A 1 306 ? 28.847 31.895 38.277 1.00 27.07 306 PHE A O 1
ATOM 2256 N N . LEU A 1 307 ? 29.441 29.714 38.257 1.00 25.49 307 LEU A N 1
ATOM 2257 C CA . LEU A 1 307 ? 29.004 29.481 39.640 1.00 25.88 307 LEU A CA 1
ATOM 2258 C C . LEU A 1 307 ? 29.907 30.194 40.661 1.00 25.04 307 LEU A C 1
ATOM 2259 O O . LEU A 1 307 ? 31.061 30.470 40.380 1.00 25.38 307 LEU A O 1
ATOM 2264 N N . PRO A 1 308 ? 29.391 30.434 41.885 1.00 24.93 308 PRO A N 1
ATOM 2265 C CA . PRO A 1 308 ? 30.064 31.121 42.993 1.00 25.59 308 PRO A CA 1
ATOM 2266 C C . PRO A 1 308 ? 31.127 30.449 43.867 1.00 27.58 308 PRO A C 1
ATOM 2267 O O . PRO A 1 308 ? 31.266 30.812 45.030 1.00 27.51 308 PRO A O 1
ATOM 2271 N N . TYR A 1 309 ? 31.893 29.505 43.341 1.00 27.75 309 TYR A N 1
ATOM 2272 C CA . TYR A 1 309 ? 32.906 28.867 44.182 1.00 28.38 309 TYR A CA 1
ATOM 2273 C C . TYR A 1 309 ? 34.113 29.720 44.574 1.00 27.86 309 TYR A C 1
ATOM 2274 O O . TYR A 1 309 ? 34.593 29.633 45.698 1.00 26.72 309 TYR A O 1
ATOM 2283 N N . PRO A 1 310 ? 34.624 30.554 43.652 1.00 28.35 310 PRO A N 1
ATOM 2284 C CA . PRO A 1 310 ? 35.797 31.372 43.997 1.00 28.49 310 PRO A CA 1
ATOM 2285 C C . PRO A 1 310 ? 35.631 32.224 45.260 1.00 28.91 310 PRO A C 1
ATOM 2286 O O . PRO A 1 310 ? 36.510 32.233 46.138 1.00 29.07 310 PRO A O 1
ATOM 2290 N N . ASP A 1 311 ? 34.518 32.943 45.353 1.00 29.13 311 ASP A N 1
ATOM 2291 C CA . ASP A 1 311 ? 34.310 33.778 46.520 1.00 29.75 311 ASP A CA 1
ATOM 2292 C C . ASP A 1 311 ? 34.163 32.948 47.777 1.00 28.67 311 ASP A C 1
ATOM 2293 O O . ASP A 1 311 ? 34.697 33.312 48.815 1.00 28.27 311 ASP A O 1
ATOM 2298 N N . VAL A 1 312 ? 33.439 31.836 47.692 1.00 27.06 312 VAL A N 1
ATOM 2299 C CA . VAL A 1 312 ? 33.252 30.964 48.857 1.00 26.93 312 VAL A CA 1
ATOM 2300 C C . VAL A 1 312 ? 34.615 30.391 49.285 1.00 29.38 312 VAL A C 1
ATOM 2301 O O . VAL A 1 312 ? 34.915 30.223 50.494 1.00 30.77 312 VAL A O 1
ATOM 2305 N N . LEU A 1 313 ? 35.434 30.087 48.275 1.00 28.30 313 LEU A N 1
ATOM 2306 C CA . LEU A 1 313 ? 36.772 29.552 48.484 1.00 29.32 313 LEU A CA 1
ATOM 2307 C C . LEU A 1 313 ? 37.648 30.589 49.199 1.00 30.01 313 LEU A C 1
ATOM 2308 O O . LEU A 1 313 ? 38.325 30.280 50.190 1.00 30.31 313 LEU A O 1
ATOM 2313 N N . ASP A 1 314 ? 37.667 31.809 48.685 1.00 30.32 314 ASP A N 1
ATOM 2314 C CA . ASP A 1 314 ? 38.473 32.827 49.335 1.00 34.07 314 ASP A CA 1
ATOM 2315 C C . ASP A 1 314 ? 38.029 33.043 50.799 1.00 34.23 314 ASP A C 1
ATOM 2316 O O . ASP A 1 314 ? 38.850 33.114 51.720 1.00 34.37 314 ASP A O 1
ATOM 2321 N N . GLU A 1 315 ? 36.726 33.116 51.003 1.00 34.90 315 GLU A N 1
ATOM 2322 C CA . GLU A 1 315 ? 36.160 33.296 52.321 1.00 35.65 315 GLU A CA 1
ATOM 2323 C C . GLU A 1 315 ? 36.574 32.201 53.283 1.00 36.38 315 GLU A C 1
ATOM 2324 O O . GLU A 1 315 ? 36.915 32.466 54.421 1.00 38.19 315 GLU A O 1
ATOM 2330 N N . THR A 1 316 ? 36.540 30.959 52.825 1.00 35.92 316 THR A N 1
ATOM 2331 C CA . THR A 1 316 ? 36.876 29.833 53.680 1.00 35.39 316 THR A CA 1
ATOM 2332 C C . THR A 1 316 ? 38.360 29.519 53.859 1.00 35.47 316 THR A C 1
ATOM 2333 O O . THR A 1 316 ? 38.806 29.299 54.986 1.00 37.22 316 THR A O 1
ATOM 2337 N N . PHE A 1 317 ? 39.111 29.467 52.760 1.00 35.20 317 PHE A N 1
ATOM 2338 C CA . PHE A 1 317 ? 40.534 29.139 52.815 1.00 33.70 317 PHE A CA 1
ATOM 2339 C C . PHE A 1 317 ? 41.430 30.357 52.718 1.00 34.61 317 PHE A C 1
ATOM 2340 O O . PHE A 1 317 ? 42.643 30.242 52.875 1.00 35.43 317 PHE A O 1
ATOM 2348 N N . GLY A 1 318 ? 40.854 31.519 52.443 1.00 34.67 318 GLY A N 1
ATOM 2349 C CA . GLY A 1 318 ? 41.684 32.701 52.334 1.00 35.05 318 GLY A CA 1
ATOM 2350 C C . GLY A 1 318 ? 41.985 33.006 50.879 1.00 35.99 318 GLY A C 1
ATOM 2351 O O . GLY A 1 318 ? 41.940 34.152 50.462 1.00 36.55 318 GLY A O 1
ATOM 2352 N N . PHE A 1 319 ? 42.289 31.966 50.109 1.00 36.71 319 PHE A N 1
ATOM 2353 C CA . PHE A 1 319 ? 42.563 32.107 48.686 1.00 37.51 319 PHE A CA 1
ATOM 2354 C C . PHE A 1 319 ? 42.501 30.723 48.044 1.00 36.76 319 PHE A C 1
ATOM 2355 O O . PHE A 1 319 ? 42.369 29.706 48.734 1.00 36.29 319 PHE A O 1
ATOM 2363 N N . HIS A 1 320 ? 42.609 30.697 46.715 1.00 35.88 320 HIS A N 1
ATOM 2364 C CA . HIS A 1 320 ? 42.553 29.451 45.946 1.00 35.87 320 HIS A CA 1
ATOM 2365 C C . HIS A 1 320 ? 43.266 29.661 44.611 1.00 34.33 320 HIS A C 1
ATOM 2366 O O . HIS A 1 320 ? 43.636 30.787 44.254 1.00 33.82 320 HIS A O 1
ATOM 2373 N N . GLU A 1 321 ? 43.429 28.559 43.879 1.00 32.47 321 GLU A N 1
ATOM 2374 C CA . GLU A 1 321 ? 44.057 28.576 42.573 1.00 31.05 321 GLU A CA 1
ATOM 2375 C C . GLU A 1 321 ? 43.135 27.894 41.595 1.00 29.57 321 GLU A C 1
ATOM 2376 O O . GLU A 1 321 ? 42.324 27.028 41.978 1.00 29.01 321 GLU A O 1
ATOM 2382 N N . VAL A 1 322 ? 43.274 28.310 40.340 1.00 26.51 322 VAL A N 1
ATOM 2383 C CA . VAL A 1 322 ? 42.563 27.711 39.219 1.00 26.20 322 VAL A CA 1
ATOM 2384 C C . VAL A 1 322 ? 43.770 26.968 38.623 1.00 24.07 322 VAL A C 1
ATOM 2385 O O . VAL A 1 322 ? 44.713 27.582 38.129 1.00 23.64 322 VAL A O 1
ATOM 2389 N N . ILE A 1 323 ? 43.755 25.645 38.715 1.00 22.74 323 ILE A N 1
ATOM 2390 C CA . ILE A 1 323 ? 44.856 24.858 38.206 1.00 22.11 323 ILE A CA 1
ATOM 2391 C C . ILE A 1 323 ? 44.646 24.326 36.805 1.00 21.88 323 ILE A C 1
ATOM 2392 O O . ILE A 1 323 ? 45.600 23.885 36.181 1.00 22.38 323 ILE A O 1
ATOM 2397 N N . ALA A 1 324 ? 43.404 24.356 36.318 1.00 23.15 324 ALA A N 1
ATOM 2398 C CA . ALA A 1 324 ? 43.076 23.891 34.958 1.00 23.35 324 ALA A CA 1
ATOM 2399 C C . ALA A 1 324 ? 41.775 24.577 34.475 1.00 24.52 324 ALA A C 1
ATOM 2400 O O . ALA A 1 324 ? 40.861 24.834 35.261 1.00 24.76 324 ALA A O 1
ATOM 2402 N N . GLN A 1 325 ? 41.702 24.829 33.173 1.00 24.43 325 GLN A N 1
ATOM 2403 C CA . GLN A 1 325 ? 40.561 25.514 32.585 1.00 27.23 325 GLN A CA 1
ATOM 2404 C C . GLN A 1 325 ? 40.248 25.089 31.153 1.00 27.04 325 GLN A C 1
ATOM 2405 O O . GLN A 1 325 ? 41.142 24.670 30.422 1.00 25.27 325 GLN A O 1
ATOM 2411 N N . THR A 1 326 ? 38.988 25.295 30.763 1.00 28.60 326 THR A N 1
ATOM 2412 C CA . THR A 1 326 ? 38.506 25.077 29.383 1.00 30.42 326 THR A CA 1
ATOM 2413 C C . THR A 1 326 ? 37.465 26.157 29.088 1.00 31.74 326 THR A C 1
ATOM 2414 O O . THR A 1 326 ? 37.279 27.112 29.871 1.00 32.32 326 THR A O 1
ATOM 2418 N N . GLY A 1 327 ? 36.739 25.956 27.990 1.00 32.64 327 GLY A N 1
ATOM 2419 C CA . GLY A 1 327 ? 35.705 26.897 27.586 1.00 33.79 327 GLY A CA 1
ATOM 2420 C C . GLY A 1 327 ? 34.482 26.980 28.494 1.00 34.59 327 GLY A C 1
ATOM 2421 O O . GLY A 1 327 ? 33.573 27.799 28.272 1.00 36.95 327 GLY A O 1
ATOM 2422 N N . ARG A 1 328 ? 34.417 26.128 29.498 1.00 33.14 328 ARG A N 1
ATOM 2423 C CA . ARG A 1 328 ? 33.286 26.200 30.392 1.00 31.62 328 ARG A CA 1
ATOM 2424 C C . ARG A 1 328 ? 33.681 25.915 31.838 1.00 30.56 328 ARG A C 1
ATOM 2425 O O . ARG A 1 328 ? 33.227 26.600 32.769 1.00 32.56 328 ARG A O 1
ATOM 2426 N N . PHE A 1 329 ? 34.554 24.922 32.023 1.00 27.94 329 PHE A N 1
ATOM 2427 C CA . PHE A 1 329 ? 34.977 24.498 33.359 1.00 24.15 329 PHE A CA 1
ATOM 2428 C C . PHE A 1 329 ? 36.294 25.001 33.901 1.00 20.11 329 PHE A C 1
ATOM 2429 O O . PHE A 1 329 ? 37.237 25.286 33.170 1.00 18.21 329 PHE A O 1
ATOM 2437 N N . LYS A 1 330 ? 36.347 25.068 35.220 1.00 20.94 330 LYS A N 1
ATOM 2438 C CA . LYS A 1 330 ? 37.564 25.435 35.929 1.00 19.06 330 LYS A CA 1
ATOM 2439 C C . LYS A 1 330 ? 37.787 24.391 37.017 1.00 17.33 330 LYS A C 1
ATOM 2440 O O . LYS A 1 330 ? 36.847 23.905 37.640 1.00 17.76 330 LYS A O 1
ATOM 2446 N N . VAL A 1 331 ? 39.032 24.025 37.252 1.00 17.81 331 VAL A N 1
ATOM 2447 C CA . VAL A 1 331 ? 39.268 23.119 38.357 1.00 18.78 331 VAL A CA 1
ATOM 2448 C C . VAL A 1 331 ? 39.839 24.030 39.448 1.00 18.66 331 VAL A C 1
ATOM 2449 O O . VAL A 1 331 ? 40.883 24.642 39.261 1.00 17.84 331 VAL A O 1
ATOM 2453 N N . TYR A 1 332 ? 39.154 24.125 40.574 1.00 18.89 332 TYR A N 1
ATOM 2454 C CA . TYR A 1 332 ? 39.669 24.929 41.670 1.00 20.71 332 TYR A CA 1
ATOM 2455 C C . TYR A 1 332 ? 40.402 24.068 42.690 1.00 22.78 332 TYR A C 1
ATOM 2456 O O . TYR A 1 332 ? 39.958 22.956 43.005 1.00 19.57 332 TYR A O 1
ATOM 2465 N N . ARG A 1 333 ? 41.510 24.596 43.213 1.00 22.96 333 ARG A N 1
ATOM 2466 C CA . ARG A 1 333 ? 42.279 23.901 44.244 1.00 24.11 333 ARG A CA 1
ATOM 2467 C C . ARG A 1 333 ? 42.477 24.845 45.447 1.00 25.89 333 ARG A C 1
ATOM 2468 O O . ARG A 1 333 ? 42.755 26.050 45.279 1.00 24.10 333 ARG A O 1
ATOM 2470 N N . ALA A 1 334 ? 42.277 24.298 46.647 1.00 27.12 334 ALA A N 1
ATOM 2471 C CA . ALA A 1 334 ? 42.473 25.032 47.907 1.00 28.89 334 ALA A CA 1
ATOM 2472 C C . ALA A 1 334 ? 43.215 24.070 48.849 1.00 29.39 334 ALA A C 1
ATOM 2473 O O . ALA A 1 334 ? 42.892 22.870 48.890 1.00 28.61 334 ALA A O 1
ATOM 2475 N N . ILE A 1 335 ? 44.210 24.571 49.589 1.00 30.48 335 ILE A N 1
ATOM 2476 C CA . ILE A 1 335 ? 44.952 23.697 50.516 1.00 32.72 335 ILE A CA 1
ATOM 2477 C C . ILE A 1 335 ? 44.722 24.033 52.014 1.00 33.75 335 ILE A C 1
ATOM 2478 O O . ILE A 1 335 ? 44.492 25.186 52.364 1.00 33.35 335 ILE A O 1
#

B-factor: mean 27.31, std 6.48, range [10.19, 50.5]

Secondary structure (DSSP, 8-state):
--SHHHHHHHTTHHHHTT-EEEEEE---SSHHHHS--SEEEEEESBHHHHHHHHH--TTEEE-SS--HHHHTT-SEEEEE--SSHHHHHHH---TTTSPTT-EEEEEEEGGGTGGGG---TTTS--EEEP--TTEEEEEEE--S-----GGGG-EEEEETTEEEEE-TT-TTSSS--HHHHHHHHHSPTT--SB--BTT-TTSHHHHHHHHH-TT-B-EEEESBHHHHHHHHHHHHHTT---EEEE-STTTT--S-B--EE-PPP-SSSHHHHHHHHHHHHHHGGGB-TT--EEEEEETTSSHHHHHHHHHS--EEEEE-SSEEEEEE-

Solvent-accessible surface area: 14838 Å² total

InterPro domains:
  IPR002052 DNA methylase, N-6 adenine-specific, conserved site [PS00092] (265-271)
  IPR007848 Methyltransferase small domain [PF05175] (167-333)
  IPR013675 Methyltransferase small, N-terminal [PF08468] (8-162)
  IPR023543 rRNA small subunit methyltransferase C [MF_01862] (4-336)
  IPR029063 S-adenosyl-L-methionine-dependent methyltransferase superfamily [G3DSA:3.40.50.150] (1-158)
  IPR029063 S-adenosyl-L-methionine-dependent methyltransferase superfamily [G3DSA:3.40.50.150] (159-343)
  IPR029063 S-adenosyl-L-methionine-dependent methyltransferase superfamily [SSF53335] (154-315)
  IPR046977 rRNA (guanine-N(2)-)-methyltransferase RsmC/RlmG [PTHR47816] (4-336)

Sequence (329 aa):
AFTPASEVLLRHSDDFEQSRILFAGDLQDDLPARLDTAASRAHTQQFHHWQVLSRQGDNARFSLVATADDVADCDTLIYYWPKNKPEAQFQLNLLSLLPVGTDIFVVGENRSGVRSAEQLADYAPLNKVDSARRCGLYFGRLEKQPVFDAEKFWGEYSVDGLTVKTLPGVFSRDGLDVGSQLLLSTLTPHTKGKVLDVGCGAGVLSVAFARHSPKIRLTLCDVSAPAVEASRATLAANGVEGEVFASNVFSEVKGRFDIISNPPFHDGMQTSLDAAQTLIRGAVRHLNSGGELRIVANAFLPYPDVLDETFGFHEVIAQTGRFKVYRAI

CATH classification: 3.40.50.150 (+1 more: 3.40.50.150)

Nearest PDB structures (foldseek):
  2pjd-assembly1_A  TM=1.003E+00  e=4.700E-70  Escherichia coli
  4dcm-assembly1_A  TM=8.417E-01  e=5.588E-22  Escherichia coli K-12
  7ux8-assembly1_B  TM=6.840E-01  e=3.248E-06  Streptomyces drozdowiczii
  5jdz-assembly1_B  TM=7.873E-01  e=1.652E-05  Burkholderia glumae
  5je6-assembly1_A  TM=7.105E-01  e=1.652E-05  Burkholderia glumae

Organism: Escherichia coli (strain K12) (NCBI:txid83333)

Radius of gyration: 21.09 Å; Cα contacts (8 Å, |Δi|>4): 711; chains: 1; bounding box: 61×40×35 Å